Protein 7Y95 (pdb70)

B-factor: mean 28.44, std 10.72, range [13.1, 80.02]

Sequence (198 aa):
GASGSEIPKIQPFFFPKNLTTGKTVKVICNPSEGSLPFTFEWLKDGTQVVPSAHVAVKTHEDYSLLNIDSVGWEDAGNYSCVLNNSAGSDTHTATLSVFASGSEIPKIQPFFFPKNLTTGKTVKVICNPSEGSLPFTFEWLKDGTQVVPSAHVAVKTHEDYSLLNIDSVGWEDAGNYSCVLNNSAGSDTHTATLSVFA

Nearest PDB structures (foldseek):
  7y95-assembly1_B  TM=9.926E-01  e=1.287E-17  Chelicerata
  7y73-assembly1_A  TM=9.519E-01  e=1.283E-11  Chelicerata
  7y54-assembly1_A  TM=9.681E-01  e=8.212E-11  Chelicerata
  7y9a-assembly1_A-2  TM=9.556E-01  e=4.976E-10  Chelicerata
  6ygn-assembly1_A  TM=8.471E-01  e=1.377E-07  Homo sapiens

Solvent-accessible surface area: 10245 Å² total; per-residue (Å²): 125,118,106,68,88,90,110,4,77,8,16,46,15,130,5,24,135,132,12,48,78,45,63,28,1,7,8,14,0,1,9,7,61,21,25,120,90,25,82,29,70,8,51,43,86,79,89,104,16,116,90,70,105,96,22,48,54,122,67,58,149,50,10,0,10,1,16,0,46,56,1,20,198,120,27,33,16,66,4,17,0,34,0,52,22,103,37,24,72,46,84,34,69,3,78,2,48,25,106,128,168,44,77,87,107,4,83,1,16,64,15,142,14,15,193,50,2,59,98,44,7,29,2,8,9,16,0,1,11,17,58,18,18,99,108,20,88,26,62,5,35,65,91,61,95,106,17,121,83,71,100,102,23,44,50,112,59,54,126,47,10,0,10,2,15,2,51,63,0,15,180,120,23,44,16,68,4,12,0,22,0,50,22,105,38,26,69,29,69,29,66,7,83,1,71,25,133,142

Radius of gyration: 16.94 Å; Cα contacts (8 Å, |Δi|>4): 508; chains: 2; bounding box: 41×31×50 Å

Structure (mmCIF, N/CA/C/O backbone):
data_7Y95
#
_entry.id   7Y95
#
_cell.length_a   45.177
_cell.length_b   39.096
_cell.length_c   60.873
_cell.angle_alpha   90.000
_cell.angle_beta   108.970
_cell.angle_gamma   90.000
#
_symmetry.space_group_name_H-M   'P 1 21 1'
#
loop_
_entity.id
_entity.type
_entity.pdbx_description
1 polymer Dscam
2 non-polymer 'SODIUM ION'
3 non-polymer GLYCEROL
4 water water
#
loop_
_atom_site.group_PDB
_atom_site.id
_atom_site.type_symbol
_atom_site.label_atom_id
_atom_site.label_alt_id
_atom_site.label_comp_id
_atom_site.label_asym_id
_atom_site.label_entity_id
_atom_site.label_seq_id
_atom_site.pdbx_PDB_ins_code
_atom_site.Cartn_x
_atom_site.Cartn_y
_atom_site.Cartn_z
_atom_site.occupancy
_atom_site.B_iso_or_equiv
_atom_site.auth_seq_id
_atom_site.auth_comp_id
_atom_site.auth_asym_id
_atom_site.auth_atom_id
_atom_site.pdbx_PDB_model_num
ATOM 1 N N . GLY A 1 1 ? 36.691 -4.306 34.255 1.00 38.79 -4 GLY A N 1
ATOM 2 C CA . GLY A 1 1 ? 36.888 -3.900 35.673 1.00 37.36 -4 GLY A CA 1
ATOM 3 C C . GLY A 1 1 ? 35.587 -3.491 36.323 1.00 37.05 -4 GLY A C 1
ATOM 4 O O . GLY A 1 1 ? 34.543 -4.089 36.065 1.00 37.49 -4 GLY A O 1
ATOM 10 N N . ALA A 1 2 ? 35.655 -2.469 37.173 1.00 36.75 -3 ALA A N 1
ATOM 11 C CA . ALA A 1 2 ? 34.453 -1.924 37.784 1.00 41.59 -3 ALA A CA 1
ATOM 12 C C . ALA A 1 2 ? 33.551 -1.338 36.706 1.00 48.28 -3 ALA A C 1
ATOM 13 O O . ALA A 1 2 ? 33.984 -0.507 35.902 1.00 49.21 -3 ALA A O 1
ATOM 20 N N . SER A 1 3 ? 32.295 -1.775 36.690 1.00 53.32 -2 SER A N 1
ATOM 21 C CA . SER A 1 3 ? 31.322 -1.372 35.682 1.00 56.89 -2 SER A CA 1
ATOM 22 C C . SER A 1 3 ? 30.327 -0.408 36.313 1.00 58.21 -2 SER A C 1
ATOM 23 O O . SER A 1 3 ? 29.575 -0.788 37.219 1.00 60.45 -2 SER A O 1
ATOM 31 N N . GLY A 1 4 ? 30.326 0.835 35.840 1.00 57.44 -1 GLY A N 1
ATOM 32 C CA . GLY A 1 4 ? 29.361 1.806 36.328 1.00 53.91 -1 GLY A CA 1
ATOM 33 C C . GLY A 1 4 ? 27.975 1.499 35.791 1.00 50.33 -1 GLY A C 1
ATOM 34 O O . GLY A 1 4 ? 27.801 1.230 34.598 1.00 53.46 -1 GLY A O 1
ATOM 38 N N . SER A 1 5 ? 26.981 1.536 36.670 1.00 45.05 0 SER A N 1
ATOM 39 C CA . SER A 1 5 ? 25.591 1.259 36.319 1.00 39.59 0 SER A CA 1
ATOM 40 C C . SER A 1 5 ? 24.821 2.573 36.439 1.00 38.82 0 SER A C 1
ATOM 41 O O . SER A 1 5 ? 24.461 2.999 37.541 1.00 38.83 0 SER A O 1
ATOM 49 N N . GLU A 1 6 ? 24.565 3.204 35.298 1.00 34.00 1 GLU A N 1
ATOM 50 C CA . GLU A 1 6 ? 23.959 4.527 35.220 1.00 32.75 1 GLU A CA 1
ATOM 51 C C . GLU A 1 6 ? 22.578 4.403 34.596 1.00 24.74 1 GLU A C 1
ATOM 52 O O . GLU A 1 6 ? 22.435 3.823 33.516 1.00 21.51 1 GLU A O 1
ATOM 64 N N . ILE A 1 7 ? 21.571 4.938 35.281 1.00 23.62 2 ILE A N 1
ATOM 65 C CA . ILE A 1 7 ? 20.199 4.899 34.765 1.00 23.30 2 ILE A CA 1
ATOM 66 C C . ILE A 1 7 ? 20.140 5.668 33.450 1.00 20.19 2 ILE A C 1
ATOM 67 O O . ILE A 1 7 ? 20.854 6.683 33.291 1.00 21.32 2 ILE A O 1
ATOM 83 N N . PRO A 1 8 ? 19.342 5.247 32.473 1.00 20.44 3 PRO A N 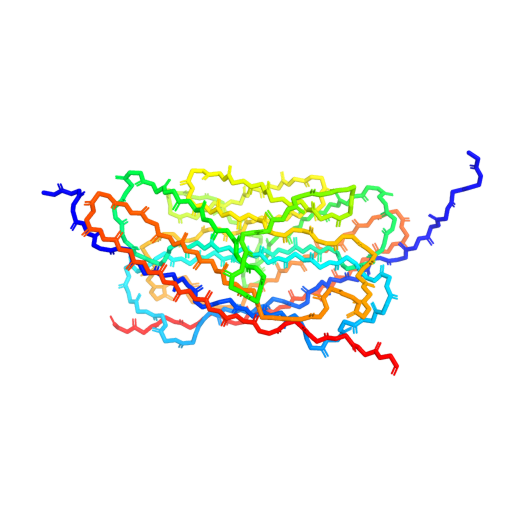1
ATOM 84 C CA . PRO A 1 8 ? 19.331 5.972 31.198 1.00 20.83 3 PRO A CA 1
ATOM 85 C C . PRO A 1 8 ? 18.539 7.264 31.259 1.00 20.61 3 PRO A C 1
ATOM 86 O O . PRO A 1 8 ? 17.617 7.430 32.062 1.00 22.97 3 PRO A O 1
ATOM 97 N N . LYS A 1 9 ? 18.916 8.185 30.377 1.00 19.89 4 LYS A N 1
ATOM 98 C CA . LYS A 1 9 ? 18.222 9.454 30.217 1.00 19.75 4 LYS A CA 1
ATOM 99 C C . LYS A 1 9 ? 18.019 9.674 28.732 1.00 19.93 4 LYS A C 1
ATOM 100 O O . LYS A 1 9 ? 18.996 9.680 27.976 1.00 20.13 4 LYS A O 1
ATOM 119 N N . ILE A 1 10 ? 16.761 9.823 28.312 1.00 20.65 5 ILE A N 1
ATOM 120 C CA . ILE A 1 10 ? 16.454 9.989 26.899 1.00 18.59 5 ILE A CA 1
ATOM 121 C C . ILE A 1 10 ? 16.731 11.425 26.507 1.00 16.64 5 ILE A C 1
ATOM 122 O O . ILE A 1 10 ? 16.401 12.364 27.239 1.00 18.17 5 ILE A O 1
ATOM 138 N N . GLN A 1 11 ? 17.330 11.596 25.346 1.00 16.88 6 GLN A N 1
ATOM 139 C CA . GLN A 1 11 ? 17.427 12.908 24.713 1.00 15.89 6 GLN A CA 1
ATOM 140 C C . GLN A 1 11 ? 16.045 13.304 24.203 1.00 15.48 6 GLN A C 1
ATOM 141 O O . GLN A 1 11 ? 15.433 12.534 23.448 1.00 17.81 6 GLN A O 1
ATOM 155 N N . PRO A 1 12 ? 15.508 14.454 24.590 1.00 16.08 7 PRO A N 1
ATOM 156 C CA . PRO A 1 12 ? 14.158 14.811 24.133 1.00 17.83 7 PRO A CA 1
ATOM 157 C C . PRO A 1 12 ? 14.108 14.939 22.618 1.00 17.83 7 PRO A C 1
ATOM 158 O O . PRO A 1 12 ? 14.974 15.560 22.002 1.00 22.10 7 PRO A O 1
ATOM 169 N N . PHE A 1 13 ? 13.081 14.347 22.021 1.00 17.86 8 PHE A N 1
ATOM 170 C CA . PHE A 1 13 ? 12.822 14.473 20.596 1.00 15.70 8 PHE A CA 1
ATOM 171 C C . PHE A 1 13 ? 11.418 15.032 20.383 1.00 15.13 8 PHE A C 1
ATOM 172 O O . PHE A 1 13 ? 10.513 14.829 21.202 1.00 15.51 8 PHE A O 1
ATOM 189 N N . PHE A 1 14 ? 11.258 15.787 19.299 1.00 16.95 9 PHE A N 1
ATOM 190 C CA . PHE A 1 14 ? 9.984 16.395 18.954 1.00 14.61 9 PHE A CA 1
ATOM 191 C C . PHE A 1 14 ? 9.765 16.310 17.451 1.00 16.31 9 PHE A C 1
ATOM 192 O O . PHE A 1 14 ? 10.718 16.268 16.667 1.00 19.23 9 PHE A O 1
ATOM 209 N N . PHE A 1 15 ? 8.508 16.293 17.062 1.00 14.66 10 PHE A N 1
ATOM 210 C CA . PHE A 1 15 ? 8.137 16.232 15.660 1.00 15.53 10 PHE A CA 1
ATOM 211 C C . PHE A 1 15 ? 8.093 17.627 15.049 1.00 18.45 10 PHE A C 1
ATOM 212 O O . PHE A 1 15 ? 7.857 18.614 15.744 1.00 19.55 10 PHE A O 1
ATOM 229 N N . PRO A 1 16 ? 8.261 17.735 13.743 1.00 19.89 11 PRO A N 1
ATOM 230 C CA . PRO A 1 16 ? 8.125 19.046 13.094 1.00 23.11 11 PRO A CA 1
ATOM 231 C C . PRO A 1 16 ? 6.684 19.535 13.124 1.00 25.06 11 PRO A C 1
ATOM 232 O O . PRO A 1 16 ? 5.741 18.752 13.236 1.00 23.42 11 PRO A O 1
ATOM 243 N N . LYS A 1 17 ? 6.515 20.853 12.993 1.00 28.46 12 LYS A N 1
ATOM 244 C CA . LYS A 1 17 ? 5.251 21.486 13.361 1.00 31.60 12 LYS A CA 1
ATOM 245 C C . LYS A 1 17 ? 4.275 21.721 12.213 1.00 36.48 12 LYS A C 1
ATOM 246 O O . LYS A 1 17 ? 3.065 21.762 12.447 1.00 42.12 12 LYS A O 1
ATOM 265 N N . ASN A 1 18 ?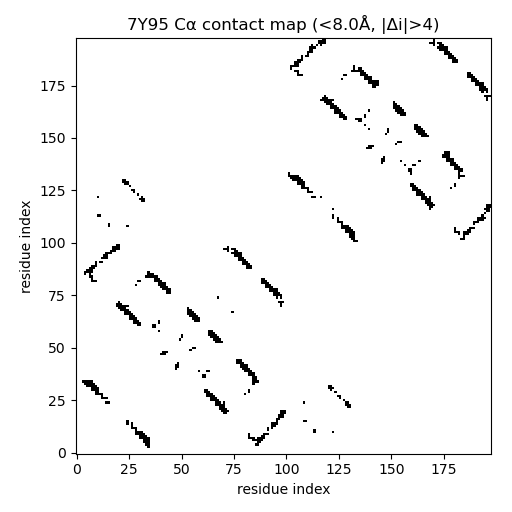 4.734 21.903 10.987 1.00 33.92 13 ASN A N 1
ATOM 266 C CA . ASN A 1 18 ? 3.806 22.179 9.891 1.00 36.99 13 ASN A CA 1
ATOM 267 C C . ASN A 1 18 ? 3.840 21.041 8.881 1.00 32.79 13 ASN A C 1
ATOM 268 O O . ASN A 1 18 ? 3.956 21.267 7.671 1.00 34.82 13 ASN A O 1
ATOM 279 N N . LEU A 1 19 ? 3.763 19.808 9.375 1.00 28.92 14 LEU A N 1
ATOM 280 C CA . LEU A 1 19 ? 3.837 18.637 8.516 1.00 25.51 14 LEU A CA 1
ATOM 281 C C . LEU A 1 19 ? 2.500 18.424 7.824 1.00 23.89 14 LEU A C 1
ATOM 282 O O . LEU A 1 19 ? 1.455 18.353 8.474 1.00 23.85 14 LEU A O 1
ATOM 298 N N . THR A 1 20 ? 2.535 18.318 6.506 1.00 26.93 15 THR A N 1
ATOM 299 C CA . THR A 1 20 ? 1.340 18.174 5.697 1.00 26.71 15 THR A CA 1
ATOM 300 C C . THR A 1 20 ? 1.279 16.778 5.093 1.00 27.27 15 THR A C 1
ATOM 301 O O . THR A 1 20 ? 2.270 16.040 5.054 1.00 26.41 15 THR A O 1
ATOM 312 N N . THR A 1 21 ? 0.090 16.439 4.606 1.00 28.72 16 THR A N 1
ATOM 313 C CA . THR A 1 21 ? -0.165 15.109 4.081 1.00 29.05 16 THR A CA 1
ATOM 314 C C . THR A 1 21 ? 0.856 14.738 3.015 1.00 26.21 16 THR A C 1
ATOM 315 O O . THR A 1 21 ? 1.198 15.543 2.144 1.00 28.77 16 THR A O 1
ATOM 326 N N . GLY A 1 22 ? 1.342 13.504 3.097 1.00 26.38 17 GLY A N 1
ATOM 327 C CA . GLY A 1 22 ? 2.186 12.932 2.074 1.00 26.48 17 GLY A CA 1
ATOM 328 C C . GLY A 1 22 ? 3.672 13.036 2.330 1.00 27.65 17 GLY A C 1
ATOM 329 O O . GLY A 1 22 ? 4.449 12.375 1.626 1.00 28.55 17 GLY A O 1
ATOM 333 N N . LYS A 1 23 ? 4.091 13.833 3.311 1.00 26.86 18 LYS A N 1
ATOM 334 C CA . LYS A 1 23 ? 5.511 14.026 3.563 1.00 25.54 18 LYS A CA 1
ATOM 335 C C . LYS A 1 23 ? 6.081 12.893 4.410 1.00 22.51 18 LYS A C 1
ATOM 336 O O . LYS A 1 23 ? 5.355 12.123 5.045 1.00 22.97 18 LYS A O 1
ATOM 355 N N . THR A 1 24 ? 7.406 12.797 4.408 1.00 19.27 19 THR A N 1
ATOM 356 C CA . THR A 1 24 ? 8.132 11.850 5.242 1.00 17.78 19 THR A CA 1
ATOM 357 C C . THR A 1 24 ? 8.576 12.548 6.514 1.00 17.14 19 THR A C 1
ATOM 358 O O . THR A 1 24 ? 8.919 13.731 6.486 1.00 17.51 19 THR A O 1
ATOM 369 N N . VAL A 1 25 ? 8.580 11.810 7.628 1.00 15.20 20 VAL A N 1
ATOM 370 C CA . VAL A 1 25 ? 9.079 12.332 8.895 1.00 16.45 20 VAL A CA 1
ATOM 371 C C . VAL A 1 25 ? 9.857 11.238 9.612 1.00 15.68 20 VAL A C 1
ATOM 372 O O . VAL A 1 25 ? 9.477 10.063 9.578 1.00 17.04 20 VAL A O 1
ATOM 385 N N . LYS A 1 26 ? 10.960 11.631 10.242 1.00 16.52 21 LYS A N 1
ATOM 386 C CA . LYS A 1 26 ? 11.802 10.745 11.030 1.00 15.65 21 LYS A CA 1
ATOM 387 C C . LYS A 1 26 ? 12.064 11.368 12.388 1.00 15.81 21 LYS A C 1
ATOM 388 O O . LYS A 1 26 ? 12.253 12.582 12.495 1.00 17.80 21 LYS A O 1
ATOM 407 N N . VAL A 1 27 ? 12.106 10.536 13.425 1.00 14.71 22 VAL A N 1
ATOM 408 C CA . VAL A 1 27 ? 12.593 10.973 14.729 1.00 16.69 22 VAL A CA 1
ATOM 409 C C . VAL A 1 27 ? 13.507 9.884 15.269 1.00 15.14 22 VAL A C 1
ATOM 410 O O . VAL A 1 27 ? 13.381 8.709 14.918 1.00 16.01 22 VAL A O 1
ATOM 423 N N . ILE A 1 28 ? 14.438 10.292 16.130 1.00 15.64 23 ILE A N 1
ATOM 424 C CA . ILE A 1 28 ? 15.406 9.403 16.755 1.00 16.43 23 ILE A CA 1
ATOM 425 C C . ILE A 1 28 ? 15.183 9.428 18.260 1.00 15.05 23 ILE A C 1
ATOM 426 O O . ILE A 1 28 ? 14.938 10.489 18.843 1.00 16.38 23 ILE A O 1
ATOM 442 N N . CYS A 1 29 ? 15.260 8.255 18.882 1.00 14.31 24 CYS A N 1
ATOM 443 C CA . CYS A 1 29 ? 15.298 8.112 20.331 1.00 16.95 24 CYS A CA 1
ATOM 444 C C . CYS A 1 29 ? 16.687 7.620 20.707 1.00 14.96 24 CYS A C 1
ATOM 445 O O . CYS A 1 29 ? 17.183 6.645 20.127 1.00 16.49 24 CYS A O 1
ATOM 452 N N . ASN A 1 30 ? 17.341 8.318 21.629 1.00 17.34 25 ASN A N 1
ATOM 453 C CA . ASN A 1 30 ? 18.682 7.907 22.010 1.00 18.20 25 ASN A CA 1
ATOM 454 C C . ASN A 1 30 ? 18.976 8.366 23.425 1.00 16.64 25 ASN A C 1
ATOM 455 O O . ASN A 1 30 ? 18.431 9.382 23.875 1.00 16.09 25 ASN A O 1
ATOM 466 N N . PRO A 1 31 ? 19.810 7.633 24.157 1.00 16.60 26 PRO A N 1
ATOM 467 C CA . PRO A 1 31 ? 20.234 8.114 25.475 1.00 17.40 26 PRO A CA 1
ATOM 468 C C . PRO A 1 31 ? 21.233 9.248 25.339 1.00 15.73 26 PRO A C 1
ATOM 469 O O . PRO A 1 31 ? 22.087 9.245 24.448 1.00 19.17 26 PRO A O 1
ATOM 480 N N . SER A 1 32 ? 21.105 10.231 26.226 1.00 15.42 27 SER A N 1
ATOM 481 C CA . SER A 1 32 ? 22.174 11.186 26.472 1.00 15.04 27 SER A CA 1
ATOM 482 C C . SER A 1 32 ? 23.105 10.699 27.568 1.00 19.68 27 SER A C 1
ATOM 483 O O . SER A 1 32 ? 24.264 11.128 27.620 1.00 19.70 27 SER A O 1
ATOM 491 N N . GLU A 1 33 ? 22.603 9.829 28.445 1.00 19.45 28 GLU A N 1
ATOM 492 C CA . GLU A 1 33 ? 23.373 9.242 29.527 1.00 20.99 28 GLU A CA 1
ATOM 493 C C . GLU A 1 33 ? 22.853 7.835 29.760 1.00 20.39 28 GLU A C 1
ATOM 494 O O . GLU A 1 33 ? 21.720 7.503 29.401 1.00 20.42 28 GLU A O 1
ATOM 506 N N . GLY A 1 34 ? 23.688 7.014 30.383 1.00 19.16 29 GLY A N 1
ATOM 507 C CA . GLY A 1 34 ? 23.293 5.669 30.767 1.00 22.74 29 GLY A CA 1
ATOM 508 C C . GLY A 1 34 ? 24.316 4.637 30.339 1.00 22.56 29 GLY A C 1
ATOM 509 O O . GLY A 1 34 ? 25.042 4.814 29.359 1.00 25.87 29 GLY A O 1
ATOM 513 N N . SER A 1 35 ? 24.363 3.532 31.077 1.00 23.25 30 SER A N 1
ATOM 514 C CA . SER A 1 35 ? 25.256 2.437 30.734 1.00 24.54 30 SER A CA 1
ATOM 515 C C . SER A 1 35 ? 24.617 1.539 29.679 1.00 23.43 30 SER A C 1
ATOM 516 O O . SER A 1 35 ? 23.394 1.404 29.599 1.00 22.21 30 SER A O 1
ATOM 524 N N . LEU A 1 36 ? 25.462 0.942 28.848 1.00 25.74 31 LEU A N 1
ATOM 525 C CA . LEU A 1 36 ? 25.015 -0.086 27.930 1.00 26.38 31 LEU A CA 1
ATOM 526 C C . LEU A 1 36 ? 24.594 -1.322 28.717 1.00 27.02 31 LEU A C 1
ATOM 527 O O . LEU A 1 36 ? 24.933 -1.465 29.895 1.00 28.95 31 LEU A O 1
ATOM 543 N N . PRO A 1 37 ? 23.821 -2.223 28.097 1.00 26.02 32 PRO A N 1
ATOM 544 C CA . PRO A 1 37 ? 23.204 -2.104 26.770 1.00 25.85 32 PRO A CA 1
ATOM 545 C C . PRO A 1 37 ? 21.817 -1.491 26.864 1.00 22.96 32 PRO A C 1
ATOM 546 O O . PRO A 1 37 ? 21.231 -1.448 27.950 1.00 23.01 32 PRO A O 1
ATOM 557 N N . PHE A 1 38 ? 21.291 -1.040 25.736 1.00 19.40 33 PHE A N 1
ATOM 558 C CA . PHE A 1 38 ? 20.005 -0.365 25.692 1.00 18.28 33 PHE A CA 1
ATOM 559 C C . PHE A 1 38 ? 18.993 -1.177 24.899 1.00 20.31 33 PHE A C 1
ATOM 560 O O . PHE A 1 38 ? 19.338 -1.815 23.898 1.00 21.25 33 PHE A O 1
ATOM 577 N N . THR A 1 39 ? 17.740 -1.129 25.349 1.00 19.94 34 THR A N 1
ATOM 578 C CA . THR A 1 39 ? 16.601 -1.617 24.590 1.00 19.72 34 THR A CA 1
ATOM 579 C C . THR A 1 39 ? 15.630 -0.466 24.386 1.00 18.29 34 THR A C 1
ATOM 580 O O . THR A 1 39 ? 15.480 0.404 25.251 1.00 17.97 34 THR A O 1
ATOM 591 N N . PHE A 1 40 ? 14.982 -0.471 23.226 1.00 17.60 35 PHE A N 1
ATOM 592 C CA . PHE A 1 40 ? 14.078 0.584 22.804 1.00 15.90 35 PHE A CA 1
ATOM 593 C C . PHE A 1 40 ? 12.717 -0.007 22.467 1.00 15.59 35 PHE A C 1
ATOM 594 O O . PHE A 1 40 ? 12.627 -1.066 21.839 1.00 19.65 35 PHE A O 1
ATOM 611 N N . GLU A 1 41 ? 11.664 0.721 22.821 1.00 17.45 36 GLU A N 1
ATOM 612 C CA . GLU A 1 41 ? 10.294 0.353 22.503 1.00 19.75 36 GLU A CA 1
ATOM 613 C C . GLU A 1 41 ? 9.556 1.612 22.088 1.00 18.69 36 GLU A C 1
ATOM 614 O O . GLU A 1 41 ? 9.676 2.649 22.749 1.00 19.15 36 GLU A O 1
ATOM 626 N N . TRP A 1 42 ? 8.795 1.521 21.005 1.00 18.91 37 TRP A N 1
ATOM 627 C CA . TRP A 1 42 ? 8.008 2.638 20.508 1.00 16.34 37 TRP A CA 1
ATOM 628 C C . TRP A 1 42 ? 6.527 2.360 20.703 1.00 18.16 37 TRP A C 1
ATOM 629 O O . TRP A 1 42 ? 6.041 1.281 20.354 1.00 19.46 37 TRP A O 1
ATOM 650 N N . LEU A 1 43 ? 5.812 3.354 21.213 1.00 18.85 38 LEU A N 1
ATOM 651 C CA . LEU A 1 43 ? 4.376 3.281 21.412 1.00 20.81 38 LEU A CA 1
ATOM 652 C C . LEU A 1 43 ? 3.714 4.437 20.682 1.00 21.84 38 LEU A C 1
ATOM 653 O O . LEU A 1 43 ? 4.288 5.523 20.560 1.00 22.30 38 LEU A O 1
ATOM 669 N N . LYS A 1 44 ? 2.513 4.187 20.172 1.00 23.99 39 LYS A N 1
ATOM 670 C CA . LYS A 1 44 ? 1.686 5.224 19.569 1.00 21.57 39 LYS A CA 1
ATOM 671 C C . LYS A 1 44 ? 0.295 5.127 20.173 1.00 23.74 39 LYS A C 1
ATOM 672 O O . LYS A 1 44 ? -0.388 4.109 20.005 1.00 24.36 39 LYS A O 1
ATOM 691 N N . ASP A 1 45 ? -0.114 6.173 20.889 1.00 25.85 40 ASP A N 1
ATOM 692 C CA . ASP A 1 45 ? -1.469 6.273 21.428 1.00 29.84 40 ASP A CA 1
ATOM 693 C C . ASP A 1 45 ? -1.881 4.993 22.156 1.00 34.78 40 ASP A C 1
ATOM 694 O O . ASP A 1 45 ? -2.960 4.438 21.936 1.00 37.52 40 ASP A O 1
ATOM 703 N N . GLY A 1 46 ? -1.000 4.519 23.027 1.00 34.32 41 GLY A N 1
ATOM 704 C CA . GLY A 1 46 ? -1.339 3.434 23.924 1.00 35.14 41 GLY A CA 1
ATOM 705 C C . GLY A 1 46 ? -1.138 2.030 23.399 1.00 32.92 41 GLY A C 1
ATOM 706 O O . GLY A 1 46 ? -1.649 1.081 24.010 1.00 34.85 41 GLY A O 1
ATOM 710 N N . THR A 1 47 ? -0.412 1.856 22.297 1.00 27.25 42 THR A N 1
ATOM 711 C CA . THR A 1 47 ? -0.112 0.524 21.801 1.00 27.52 42 THR A CA 1
ATOM 712 C C . THR A 1 47 ? 1.224 0.562 21.073 1.00 27.00 42 THR A C 1
ATOM 713 O O . THR A 1 47 ? 1.610 1.588 20.506 1.00 28.24 42 THR A O 1
ATOM 724 N N . GLN A 1 48 ? 1.923 -0.570 21.089 1.00 27.96 43 GLN A N 1
ATOM 725 C CA . GLN A 1 48 ? 3.226 -0.639 20.445 1.00 29.13 43 GLN A CA 1
ATOM 726 C C . GLN A 1 48 ? 3.099 -0.356 18.954 1.00 26.90 43 GLN A C 1
ATOM 727 O O . GLN A 1 48 ? 2.154 -0.804 18.296 1.00 29.59 43 GLN A O 1
ATOM 741 N N . VAL A 1 49 ? 4.050 0.417 18.423 1.00 24.39 44 VAL A N 1
ATOM 742 C CA . VAL A 1 49 ? 4.040 0.709 16.999 1.00 24.66 44 VAL A CA 1
ATOM 743 C C . VAL A 1 49 ? 4.192 -0.592 16.230 1.00 26.82 44 VAL A C 1
ATOM 744 O O . VAL A 1 49 ? 5.024 -1.444 16.568 1.00 29.32 44 VAL A O 1
ATOM 757 N N . VAL A 1 50 ? 3.383 -0.754 15.189 1.00 30.03 45 VAL A N 1
ATOM 758 C CA . VAL A 1 50 ? 3.428 -1.922 14.320 1.00 32.51 45 VAL A CA 1
ATOM 759 C C . VAL A 1 50 ? 4.053 -1.488 12.996 1.00 34.68 45 VAL A C 1
ATOM 760 O O . VAL A 1 50 ? 3.465 -0.665 12.274 1.00 38.05 45 VAL A O 1
ATOM 773 N N . PRO A 1 51 ? 5.239 -1.978 12.647 1.00 32.52 46 PRO A N 1
ATOM 774 C CA . PRO A 1 51 ? 5.810 -1.631 11.341 1.00 33.18 46 PRO A CA 1
ATOM 775 C C . PRO A 1 51 ? 4.880 -2.035 10.207 1.00 33.59 46 PRO A C 1
ATOM 776 O O . PRO A 1 51 ? 4.144 -3.021 10.294 1.00 34.91 46 PRO A O 1
ATOM 787 N N . SER A 1 52 ? 4.918 -1.249 9.136 1.00 35.55 47 SER A N 1
ATOM 788 C CA . SER A 1 52 ? 4.042 -1.453 7.992 1.00 34.25 47 SER A CA 1
ATOM 789 C C . SER A 1 52 ? 4.780 -1.008 6.733 1.00 32.33 47 SER A C 1
ATOM 790 O O . SER A 1 52 ? 5.985 -0.739 6.757 1.00 32.70 47 SER A O 1
ATOM 798 N N . ALA A 1 53 ? 4.044 -0.904 5.625 1.00 32.22 48 ALA A N 1
ATOM 799 C CA . ALA A 1 53 ? 4.664 -0.457 4.385 1.00 32.30 48 ALA A CA 1
ATOM 800 C C . ALA A 1 53 ? 5.164 0.977 4.488 1.00 31.18 48 ALA A C 1
ATOM 801 O O . ALA A 1 53 ? 6.145 1.338 3.827 1.00 34.74 48 ALA A O 1
ATOM 808 N N . HIS A 1 54 ? 4.512 1.806 5.303 1.00 29.72 49 HIS A N 1
ATOM 809 C CA . HIS A 1 54 ? 4.886 3.205 5.437 1.00 28.35 49 HIS A CA 1
ATOM 810 C C . HIS A 1 54 ? 5.456 3.553 6.805 1.00 25.75 49 HIS A C 1
ATOM 811 O O . HIS A 1 54 ? 5.932 4.678 6.985 1.00 26.29 49 HIS A O 1
ATOM 824 N N . VAL A 1 55 ? 5.457 2.624 7.757 1.00 24.88 50 VAL A N 1
ATOM 825 C CA . VAL A 1 55 ? 5.988 2.867 9.095 1.00 22.32 50 VAL A CA 1
ATOM 826 C C . VAL A 1 55 ? 7.097 1.861 9.362 1.00 22.22 50 VAL A C 1
ATOM 827 O O . VAL A 1 55 ? 6.893 0.652 9.219 1.00 26.19 50 VAL A O 1
ATOM 840 N N . ALA A 1 56 ? 8.261 2.357 9.763 1.00 20.69 51 ALA A N 1
ATOM 841 C CA . ALA A 1 56 ? 9.405 1.499 10.017 1.00 22.16 51 ALA A CA 1
ATOM 842 C C . ALA A 1 56 ? 10.093 1.9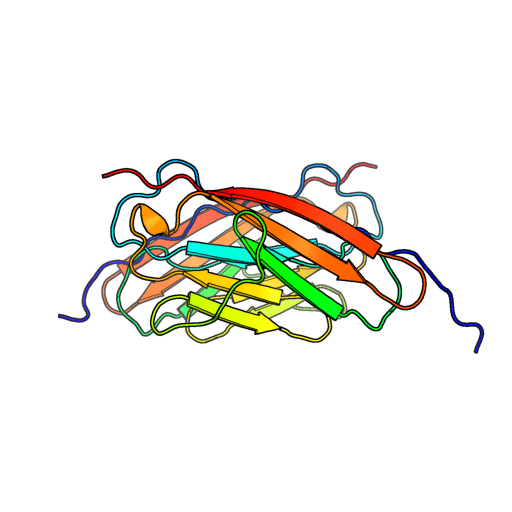05 11.310 1.00 18.37 51 ALA A C 1
ATOM 843 O O . ALA A 1 56 ? 10.176 3.090 11.637 1.00 19.39 51 ALA A O 1
ATOM 850 N N . VAL A 1 57 ? 10.586 0.908 12.036 1.00 20.04 52 VAL A N 1
ATOM 851 C CA . VAL A 1 57 ? 11.409 1.111 13.220 1.00 18.49 52 VAL A CA 1
ATOM 852 C C . VAL A 1 57 ? 12.729 0.393 12.974 1.00 19.33 52 VAL A C 1
ATOM 853 O O . VAL A 1 57 ? 12.744 -0.810 12.687 1.00 22.94 52 VAL A O 1
ATOM 866 N N . LYS A 1 58 ? 13.831 1.120 13.090 1.00 19.05 53 LYS A N 1
ATOM 867 C CA . LYS A 1 58 ? 15.166 0.557 12.913 1.00 20.02 53 LYS A CA 1
ATOM 868 C C . LYS A 1 58 ? 15.976 0.869 14.161 1.00 17.91 53 LYS A C 1
ATOM 869 O O . LYS A 1 58 ? 16.278 2.035 14.439 1.00 16.96 53 LYS A O 1
ATOM 888 N N . THR A 1 59 ? 16.320 -0.168 14.917 1.00 20.84 54 THR A N 1
ATOM 889 C CA . THR A 1 59 ? 16.983 -0.007 16.198 1.00 19.95 54 THR A CA 1
ATOM 890 C C . THR A 1 59 ? 18.436 -0.441 16.096 1.00 18.32 54 THR A C 1
ATOM 891 O O . THR A 1 59 ? 18.750 -1.471 15.488 1.00 20.89 54 THR A O 1
ATOM 902 N N . HIS A 1 60 ? 19.306 0.370 16.675 1.00 18.42 55 HIS A N 1
ATOM 903 C CA . HIS A 1 60 ? 20.744 0.168 16.727 1.00 18.55 55 HIS A CA 1
ATOM 904 C C . HIS A 1 60 ? 21.160 0.012 18.190 1.00 19.10 55 HIS A C 1
ATOM 905 O O . HIS 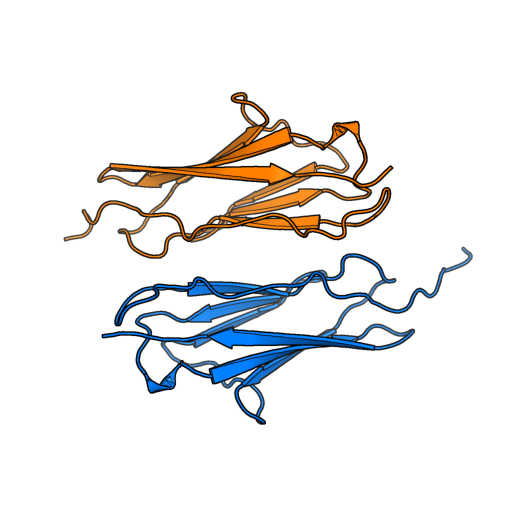A 1 60 ? 20.313 -0.016 19.095 1.00 21.94 55 HIS A O 1
ATOM 918 N N . GLU A 1 61 ? 22.469 -0.098 18.433 1.00 20.91 56 GLU A N 1
ATOM 919 C CA . GLU A 1 61 ? 22.933 -0.341 19.790 1.00 19.67 56 GLU A CA 1
ATOM 920 C C . GLU A 1 61 ? 22.596 0.832 20.708 1.00 16.40 56 GLU A C 1
ATOM 921 O O . GLU A 1 61 ? 22.304 0.636 21.899 1.00 20.66 56 GLU A O 1
ATOM 933 N N . ASP A 1 62 ? 22.640 2.069 20.174 1.00 18.14 57 ASP A N 1
ATOM 934 C CA . ASP A 1 62 ? 22.517 3.255 21.021 1.00 20.83 57 ASP A CA 1
ATOM 935 C C . ASP A 1 62 ? 21.534 4.290 20.474 1.00 18.59 57 ASP A C 1
ATOM 936 O O . ASP A 1 62 ? 21.518 5.437 20.947 1.00 17.18 57 ASP A O 1
ATOM 945 N N . TYR A 1 63 ? 20.681 3.904 19.530 1.00 17.66 58 TYR A N 1
ATOM 946 C CA . TYR A 1 63 ? 19.574 4.756 19.122 1.00 16.31 58 TYR A CA 1
ATOM 947 C C . TYR A 1 63 ? 18.557 3.930 18.360 1.00 14.24 58 TYR A C 1
ATOM 948 O O . TYR A 1 63 ? 18.843 2.813 17.930 1.00 15.70 58 TYR A O 1
ATOM 966 N N . SER A 1 64 ? 17.348 4.480 18.238 1.00 16.38 59 SER A N 1
ATOM 967 C CA . SER A 1 64 ? 16.275 3.853 17.480 1.00 14.71 59 SER A CA 1
ATOM 968 C C . SER A 1 64 ? 15.602 4.908 16.618 1.00 16.05 59 SER A C 1
ATOM 969 O O . SER A 1 64 ? 15.367 6.033 17.065 1.00 16.13 59 SER A O 1
ATOM 977 N N . LEU A 1 65 ? 15.312 4.540 15.380 1.00 16.19 60 LEU A N 1
ATOM 978 C CA . LEU A 1 65 ? 14.781 5.450 14.381 1.00 14.96 60 LEU A CA 1
ATOM 979 C C . LEU A 1 65 ? 13.358 5.044 14.030 1.00 16.96 60 LEU A C 1
ATOM 980 O O . LEU A 1 65 ? 13.106 3.895 13.655 1.00 18.52 60 LEU A O 1
ATOM 996 N N . LEU A 1 66 ? 12.442 5.995 14.144 1.00 16.03 61 LEU A N 1
ATOM 997 C CA . LEU A 1 66 ? 11.062 5.850 13.704 1.00 14.31 61 LEU A CA 1
ATOM 998 C C . LEU A 1 66 ? 10.893 6.621 12.401 1.00 15.02 61 LEU A C 1
ATOM 999 O O . LEU A 1 66 ? 11.178 7.823 12.342 1.00 16.62 61 LEU A O 1
ATOM 1015 N N . ASN A 1 67 ? 10.434 5.932 11.362 1.00 15.69 62 ASN A N 1
ATOM 1016 C CA . ASN A 1 67 ? 10.220 6.539 10.055 1.00 15.88 62 ASN A CA 1
ATOM 1017 C C . ASN A 1 67 ? 8.770 6.370 9.633 1.00 18.21 62 ASN A C 1
ATOM 1018 O O . ASN A 1 67 ? 8.227 5.262 9.691 1.00 19.30 62 ASN A O 1
ATOM 1029 N N . ILE A 1 68 ? 8.153 7.462 9.189 1.00 16.15 63 ILE A N 1
ATOM 1030 C CA . ILE A 1 68 ? 6.803 7.431 8.640 1.00 19.17 63 ILE A CA 1
ATOM 1031 C C . ILE A 1 68 ? 6.845 8.083 7.266 1.00 19.46 63 ILE A C 1
ATOM 1032 O O . ILE A 1 68 ? 7.188 9.266 7.152 1.00 21.01 63 ILE A O 1
ATOM 1048 N N . ASP A 1 69 ? 6.510 7.320 6.229 1.00 19.51 64 ASP A N 1
ATOM 1049 C CA . ASP A 1 69 ? 6.356 7.870 4.892 1.00 23.29 64 ASP A CA 1
ATOM 1050 C C . ASP A 1 69 ? 4.892 8.191 4.610 1.00 25.06 64 ASP A C 1
ATOM 1051 O O . ASP A 1 69 ? 3.975 7.638 5.227 1.00 25.14 64 ASP A O 1
ATOM 1060 N N . SER A 1 70 ? 4.686 9.101 3.661 1.00 27.07 65 SER A N 1
ATOM 1061 C CA . SER A 1 70 ? 3.354 9.454 3.171 1.00 32.09 65 SER A CA 1
ATOM 1062 C C . SER A 1 70 ? 2.379 9.646 4.329 1.00 28.72 65 SER A C 1
ATOM 1063 O O . SER A 1 70 ? 1.342 8.988 4.422 1.00 31.44 65 SER A O 1
ATOM 1071 N N . VAL A 1 71 ? 2.728 10.580 5.217 1.00 23.24 66 VAL A N 1
ATOM 1072 C CA . VAL A 1 71 ? 1.937 10.761 6.426 1.00 22.79 66 VAL A CA 1
ATOM 1073 C C . VAL A 1 71 ? 0.496 11.098 6.065 1.00 23.79 66 VAL A C 1
ATOM 1074 O O . VAL A 1 71 ? 0.221 11.826 5.102 1.00 25.12 66 VAL A O 1
ATOM 1087 N N . GLY A 1 72 ? -0.434 10.560 6.854 1.00 25.60 67 GLY A N 1
ATOM 1088 C CA . GLY A 1 72 ? -1.825 10.955 6.797 1.00 25.26 67 GLY A CA 1
ATOM 1089 C C . GLY A 1 72 ? -2.339 11.206 8.202 1.00 24.31 67 GLY A C 1
ATOM 1090 O O . GLY A 1 72 ? -1.600 11.090 9.180 1.00 23.81 67 GLY A O 1
ATOM 1094 N N . TRP A 1 73 ? -3.624 11.559 8.281 1.00 25.03 68 TRP A N 1
ATOM 1095 C CA . TRP A 1 73 ? -4.192 11.914 9.577 1.00 24.19 68 TRP A CA 1
ATOM 1096 C C . TRP A 1 73 ? -4.077 10.766 10.573 1.00 20.17 68 TRP A C 1
ATOM 1097 O O . TRP A 1 73 ? -3.938 11.001 11.780 1.00 22.55 68 TRP A O 1
ATOM 1118 N N . GLU A 1 74 ? -4.120 9.523 10.094 1.00 21.68 69 GLU A N 1
ATOM 1119 C CA . GLU A 1 74 ? -4.042 8.386 11.002 1.00 23.51 69 GLU A CA 1
ATOM 1120 C C . GLU A 1 74 ? -2.687 8.289 11.691 1.00 21.88 69 GLU A C 1
ATOM 1121 O O . GLU A 1 74 ? -2.592 7.669 12.755 1.00 23.35 69 GLU A O 1
ATOM 1133 N N . ASP A 1 75 ? -1.641 8.883 11.116 1.00 20.04 70 ASP A N 1
ATOM 1134 C CA . ASP A 1 75 ? -0.320 8.848 11.730 1.00 19.76 70 ASP A CA 1
ATOM 1135 C C . ASP A 1 75 ? -0.170 9.882 12.838 1.00 19.79 70 ASP A C 1
ATOM 1136 O O . ASP A 1 75 ? 0.782 9.802 13.623 1.00 20.61 70 ASP A O 1
ATOM 1145 N N . ALA A 1 76 ? -1.073 10.854 12.910 1.00 19.94 71 ALA A N 1
ATOM 1146 C CA . ALA A 1 76 ? -1.022 11.836 13.980 1.00 21.25 71 ALA A CA 1
ATOM 1147 C C . ALA A 1 76 ? -1.290 11.156 15.315 1.00 19.14 71 ALA A C 1
ATOM 1148 O O . ALA A 1 76 ? -2.055 10.189 15.406 1.00 22.83 71 ALA A O 1
ATOM 1155 N N . GLY A 1 77 ? -0.650 11.661 16.352 1.00 19.06 72 GLY A N 1
ATOM 1156 C CA . GLY A 1 77 ? -0.852 11.139 17.685 1.00 18.15 72 GLY A CA 1
ATOM 1157 C C . GLY A 1 77 ? 0.392 11.310 18.533 1.00 16.85 72 GLY A C 1
ATOM 1158 O O . GLY A 1 77 ? 1.334 12.009 18.165 1.00 17.56 72 GLY A O 1
ATOM 1162 N N . ASN A 1 78 ? 0.367 10.668 19.696 1.00 17.37 73 ASN A N 1
ATOM 1163 C CA . ASN A 1 78 ? 1.466 10.753 20.647 1.00 18.43 73 ASN A CA 1
ATOM 1164 C C . ASN A 1 78 ? 2.338 9.508 20.527 1.00 18.90 73 ASN A C 1
ATOM 1165 O O . ASN A 1 78 ? 1.866 8.385 20.755 1.00 21.62 73 ASN A O 1
ATOM 1176 N N . TYR A 1 79 ? 3.608 9.715 20.189 1.00 16.84 74 TYR A N 1
ATOM 1177 C CA . TYR A 1 79 ? 4.573 8.633 20.073 1.00 16.02 74 TYR A CA 1
ATOM 1178 C C . TYR A 1 79 ? 5.509 8.660 21.271 1.00 18.47 74 TYR A C 1
ATOM 1179 O O . TYR A 1 79 ? 6.075 9.707 21.602 1.00 18.41 74 TYR A O 1
ATOM 1197 N N . SER A 1 80 ? 5.691 7.510 21.901 1.00 17.88 75 SER A N 1
ATOM 1198 C CA . SER A 1 80 ? 6.545 7.397 23.069 1.00 15.44 75 SER A CA 1
ATOM 1199 C C . SER A 1 80 ? 7.677 6.431 22.774 1.00 16.67 75 SER A C 1
ATOM 1200 O O . SER A 1 80 ? 7.469 5.392 22.145 1.00 17.11 75 SER A O 1
ATOM 1208 N N . CYS A 1 81 ? 8.875 6.789 23.209 1.00 17.46 76 CYS A N 1
ATOM 1209 C CA . CYS A 1 81 ? 10.001 5.873 23.240 1.00 15.70 76 CYS A CA 1
ATOM 1210 C C . CYS A 1 81 ? 10.262 5.492 24.691 1.00 16.47 76 CYS A C 1
ATOM 1211 O O . CYS A 1 81 ? 10.382 6.365 25.556 1.00 18.05 76 CYS A O 1
ATOM 1218 N N . VAL A 1 82 ? 10.331 4.196 24.960 1.00 17.21 77 VAL A N 1
ATOM 1219 C CA . VAL A 1 82 ? 10.721 3.686 26.266 1.00 18.05 77 VAL A CA 1
ATOM 1220 C C . VAL A 1 82 ? 12.120 3.109 26.119 1.00 15.10 77 VAL A C 1
ATOM 1221 O O . VAL A 1 82 ? 12.356 2.247 25.265 1.00 17.37 77 VAL A O 1
ATOM 1234 N N . LEU A 1 83 ? 13.044 3.610 26.928 1.00 16.63 78 LEU A N 1
ATOM 1235 C CA . LEU A 1 83 ? 14.451 3.246 26.892 1.00 17.12 78 LEU A CA 1
ATOM 1236 C C . LEU A 1 83 ? 14.838 2.628 28.222 1.00 17.49 78 LEU A C 1
ATOM 1237 O O . LEU A 1 83 ? 14.606 3.226 29.274 1.00 19.26 78 LEU A O 1
ATOM 1253 N N . ASN A 1 84 ? 15.441 1.440 28.162 1.00 18.57 79 ASN A N 1
ATOM 1254 C CA . ASN A 1 84 ? 15.872 0.712 29.343 1.00 18.67 79 ASN A CA 1
ATOM 1255 C C . ASN A 1 84 ? 17.316 0.254 29.183 1.00 15.35 79 ASN A C 1
ATOM 1256 O O . ASN A 1 84 ? 17.823 0.105 28.068 1.00 13.10 79 ASN A O 1
ATOM 1267 N N . ASN A 1 85 ? 17.977 0.024 30.319 1.00 17.36 80 ASN A N 1
ATOM 1268 C CA . ASN A 1 85 ? 19.254 -0.682 30.354 1.00 17.64 80 ASN A CA 1
ATOM 1269 C C . ASN A 1 85 ? 19.128 -1.583 31.577 1.00 17.51 80 ASN A C 1
ATOM 1270 O O . ASN A 1 85 ? 18.010 -1.924 31.979 1.00 18.39 80 ASN A O 1
ATOM 1281 N N . SER A 1 86 ? 20.234 -1.972 32.190 1.00 17.06 81 SER A N 1
ATOM 1282 C CA . SER A 1 86 ? 20.170 -2.840 33.362 1.00 15.08 81 SER A CA 1
ATOM 1283 C C . SER A 1 86 ? 20.017 -2.067 34.664 1.00 15.66 81 SER A C 1
ATOM 1284 O O . SER A 1 86 ? 19.851 -2.686 35.722 1.00 15.52 81 SER A O 1
ATOM 1292 N N . ALA A 1 87 ? 20.057 -0.737 34.609 1.00 16.05 82 ALA A N 1
ATOM 1293 C CA . ALA A 1 87 ? 19.929 0.101 35.793 1.00 16.73 82 ALA A CA 1
ATOM 1294 C C . ALA A 1 87 ? 18.544 0.706 35.946 1.00 17.37 82 ALA A C 1
ATOM 1295 O O . ALA A 1 87 ? 18.080 0.878 37.075 1.00 17.67 82 ALA A O 1
ATOM 1302 N N . GLY A 1 88 ? 17.890 1.061 34.846 1.00 17.44 83 GLY A N 1
ATOM 1303 C CA . GLY A 1 88 ? 16.589 1.694 34.943 1.00 16.03 83 GLY A CA 1
ATOM 1304 C C . GLY A 1 88 ? 15.986 1.946 33.581 1.00 15.37 83 GLY A C 1
ATOM 1305 O O . GLY A 1 88 ? 16.438 1.406 32.570 1.00 15.67 83 GLY A O 1
ATOM 1309 N N . SER A 1 89 ? 14.930 2.756 33.582 1.00 18.59 84 SER A N 1
ATOM 1310 C CA . SER A 1 89 ? 14.188 3.071 32.374 1.00 18.25 84 SER A CA 1
ATOM 1311 C C . SER A 1 89 ? 13.837 4.554 32.357 1.00 14.74 84 SER A C 1
ATOM 1312 O O . SER A 1 89 ? 13.777 5.219 33.392 1.00 16.80 84 SER A O 1
ATOM 1320 N N . ASP A 1 90 ? 13.613 5.063 31.150 1.00 16.91 85 ASP A N 1
ATOM 1321 C CA . ASP A 1 90 ? 13.185 6.434 30.928 1.00 17.26 85 ASP A CA 1
ATOM 1322 C C . ASP A 1 90 ? 12.219 6.421 29.754 1.00 18.51 85 ASP A C 1
ATOM 1323 O O . ASP A 1 90 ? 12.208 5.490 28.946 1.00 17.87 85 ASP A O 1
ATOM 1332 N N . THR A 1 91 ? 11.416 7.476 29.654 1.00 17.48 86 THR A N 1
ATOM 1333 C CA . THR A 1 91 ? 10.434 7.591 28.588 1.00 17.84 86 THR A CA 1
ATOM 1334 C C . THR A 1 91 ? 10.333 9.042 28.145 1.00 16.97 86 THR A C 1
ATOM 1335 O O . THR A 1 91 ? 10.537 9.968 28.935 1.00 19.41 86 THR A O 1
ATOM 1346 N N . HIS A 1 92 ? 10.027 9.225 26.864 1.00 16.06 87 HIS A N 1
ATOM 1347 C CA . HIS A 1 92 ? 9.745 10.535 26.312 1.00 16.63 87 HIS A CA 1
ATOM 1348 C C . HIS A 1 92 ? 8.600 10.378 25.326 1.00 15.87 87 HIS A C 1
ATOM 1349 O O . HIS A 1 92 ? 8.570 9.410 24.559 1.00 14.44 87 HIS A O 1
ATOM 1362 N N . THR A 1 93 ? 7.666 11.327 25.346 1.00 16.15 88 THR A N 1
ATOM 1363 C CA . THR A 1 93 ? 6.509 11.318 24.461 1.00 15.50 88 THR A CA 1
ATOM 1364 C C . THR A 1 93 ? 6.528 12.595 23.645 1.00 13.93 88 THR A C 1
ATOM 1365 O O . THR A 1 93 ? 6.753 13.676 24.193 1.00 16.35 88 THR A O 1
ATOM 1376 N N . ALA A 1 94 ? 6.292 12.466 22.344 1.00 15.67 89 ALA A N 1
ATOM 1377 C CA . ALA A 1 94 ? 6.231 13.588 21.422 1.00 16.70 89 ALA A CA 1
ATOM 1378 C C . ALA A 1 94 ? 4.950 13.501 20.600 1.00 16.85 89 ALA A C 1
ATOM 1379 O O . ALA A 1 94 ? 4.575 12.424 20.118 1.00 14.43 89 ALA A O 1
ATOM 1386 N N . THR A 1 95 ? 4.303 14.647 20.418 1.00 15.99 90 THR A N 1
ATOM 1387 C CA . THR A 1 95 ? 3.064 14.729 19.662 1.00 15.58 90 THR A CA 1
ATOM 1388 C C . THR A 1 95 ? 3.356 15.041 18.204 1.00 14.68 90 THR A C 1
ATOM 1389 O O . THR A 1 95 ? 4.057 16.013 17.902 1.00 15.18 90 THR A O 1
ATOM 1400 N N . LEU A 1 96 ? 2.802 14.230 17.307 1.00 16.53 91 LEU A N 1
ATOM 1401 C CA . LEU A 1 96 ? 2.841 14.495 15.875 1.00 16.40 91 LEU A CA 1
ATOM 1402 C C . LEU A 1 96 ? 1.483 15.006 15.416 1.00 19.49 91 LEU A C 1
ATOM 1403 O O . LEU A 1 96 ? 0.461 14.356 15.649 1.00 19.05 91 LEU A O 1
ATOM 1419 N N . SER A 1 97 ? 1.473 16.159 14.759 1.00 21.18 92 SER A N 1
ATOM 1420 C CA . SER A 1 97 ? 0.280 16.679 14.111 1.00 23.78 92 SER A CA 1
ATOM 1421 C C . SER A 1 97 ? 0.471 16.631 12.603 1.00 24.16 92 SER A C 1
ATOM 1422 O O . SER A 1 97 ? 1.579 16.864 12.103 1.00 23.32 92 SER A O 1
ATOM 1430 N N . VAL A 1 98 ? -0.603 16.293 11.888 1.00 21.95 93 VAL A N 1
ATOM 1431 C CA . VAL A 1 98 ? -0.588 16.188 10.432 1.00 23.08 93 VAL A CA 1
ATOM 1432 C C . VAL A 1 98 ? -1.693 17.076 9.883 1.00 25.05 93 VAL A C 1
ATOM 1433 O O . VAL A 1 98 ? -2.866 16.901 10.234 1.00 30.21 93 VAL A O 1
ATOM 1446 N N . PHE A 1 99 ? -1.329 18.005 9.009 1.00 22.53 94 PHE A N 1
ATOM 1447 C CA . PHE A 1 99 ? -2.271 18.937 8.409 1.00 26.93 94 PHE A CA 1
ATOM 1448 C C . PHE A 1 99 ? -2.517 18.564 6.955 1.00 29.44 94 PHE A C 1
ATOM 1449 O O . PHE A 1 99 ? -1.772 17.784 6.363 1.00 30.40 94 PHE A O 1
ATOM 1466 N N . ALA A 1 100 ? -3.597 19.103 6.400 1.00 30.22 95 ALA A N 1
ATOM 1467 C CA . ALA A 1 100 ? -3.972 18.829 5.017 1.00 31.66 95 ALA A CA 1
ATOM 1468 C C . ALA A 1 100 ? -2.812 19.174 4.091 1.00 36.84 95 ALA A C 1
ATOM 1469 O O . ALA A 1 100 ? -2.523 18.437 3.142 1.00 39.52 95 ALA A O 1
ATOM 1477 N N . SER B 1 3 ? 10.139 11.985 -13.750 1.00 55.62 -2 SER B N 1
ATOM 1478 C CA . SER B 1 3 ? 10.103 11.580 -12.316 1.00 52.79 -2 SER B CA 1
ATOM 1479 C C . SER B 1 3 ? 11.515 11.379 -11.787 1.00 43.62 -2 SER B C 1
ATOM 1480 O O . SER B 1 3 ? 12.463 11.255 -12.563 1.00 40.52 -2 SER B O 1
ATOM 1488 N N . GLY B 1 4 ? 11.648 11.348 -10.463 1.00 39.50 -1 GLY B N 1
ATOM 1489 C CA . GLY B 1 4 ? 12.958 11.255 -9.859 1.00 37.49 -1 GLY B CA 1
ATOM 1490 C C . GLY B 1 4 ? 13.716 12.560 -9.826 1.00 38.63 -1 GLY B C 1
ATOM 1491 O O . GLY B 1 4 ? 14.931 12.556 -9.593 1.00 39.37 -1 GLY B O 1
ATOM 1495 N N . SER B 1 5 ? 13.036 13.684 -10.048 1.00 35.40 0 SER B N 1
ATOM 1496 C CA . SER B 1 5 ? 13.662 14.998 -10.007 1.00 34.31 0 SER B CA 1
ATOM 1497 C C . SER B 1 5 ? 12.959 15.916 -9.016 1.00 31.40 0 SER B C 1
ATOM 1498 O O . SER B 1 5 ? 12.860 17.121 -9.245 1.00 33.13 0 SER B O 1
ATOM 1506 N N . GLU B 1 6 ? 12.466 15.363 -7.908 1.00 25.92 1 GLU B N 1
ATOM 1507 C CA . GLU B 1 6 ? 11.900 16.184 -6.847 1.00 27.30 1 GLU B CA 1
ATOM 1508 C C . GLU B 1 6 ? 13.035 16.802 -6.036 1.00 26.46 1 GLU B C 1
ATOM 1509 O O . GLU B 1 6 ? 13.941 16.096 -5.585 1.00 25.57 1 GLU B O 1
ATOM 1521 N N . ILE B 1 7 ? 12.982 18.117 -5.855 1.00 24.89 2 ILE B N 1
ATOM 1522 C CA . ILE B 1 7 ? 14.042 18.842 -5.142 1.00 25.59 2 ILE B CA 1
ATOM 1523 C C . ILE B 1 7 ? 14.030 18.431 -3.676 1.00 24.50 2 ILE B C 1
ATOM 1524 O O . ILE B 1 7 ? 12.945 18.176 -3.117 1.00 24.17 2 ILE B O 1
ATOM 1540 N N . PRO B 1 8 ? 15.182 18.343 -3.016 1.00 21.99 3 PRO B N 1
ATOM 1541 C CA . PRO B 1 8 ? 15.186 17.915 -1.615 1.00 20.46 3 PRO B CA 1
ATOM 1542 C C . PRO B 1 8 ? 14.827 19.054 -0.677 1.00 20.25 3 PRO B C 1
ATOM 1543 O O . PRO B 1 8 ? 15.082 20.228 -0.950 1.00 20.99 3 PRO B O 1
ATOM 1554 N N . LYS B 1 9 ? 14.224 18.685 0.452 1.00 21.54 4 LYS B N 1
ATOM 1555 C CA . LYS B 1 9 ? 13.979 19.615 1.543 1.00 22.26 4 LYS B CA 1
ATOM 1556 C C . LYS B 1 9 ? 14.249 18.879 2.847 1.00 18.61 4 LYS B C 1
ATOM 1557 O O . LYS B 1 9 ? 13.780 17.749 3.043 1.00 19.57 4 LYS B O 1
ATOM 1576 N N . ILE B 1 10 ? 15.068 19.489 3.691 1.00 17.88 5 ILE B N 1
ATOM 1577 C CA . ILE B 1 10 ? 15.478 18.879 4.950 1.00 15.67 5 ILE B CA 1
ATOM 1578 C C . ILE B 1 10 ? 14.403 19.110 5.998 1.00 14.96 5 ILE B C 1
ATOM 1579 O O . ILE B 1 10 ? 13.853 20.210 6.118 1.00 19.22 5 ILE B O 1
ATOM 1595 N N . GLN B 1 11 ? 14.116 18.073 6.765 1.00 14.83 6 GLN B N 1
ATOM 1596 C CA . GLN B 1 11 ? 13.287 18.209 7.959 1.00 16.66 6 GLN B CA 1
ATOM 1597 C C . GLN B 1 11 ? 14.043 19.054 8.975 1.00 16.72 6 GLN B C 1
ATOM 1598 O O . GLN B 1 11 ? 15.170 18.696 9.341 1.00 19.14 6 GLN B O 1
ATOM 1612 N N . PRO B 1 12 ? 13.493 20.169 9.442 1.00 18.10 7 PRO B N 1
ATOM 1613 C CA . PRO B 1 12 ? 14.250 21.000 10.387 1.00 17.36 7 PRO B CA 1
ATOM 1614 C C . PRO B 1 12 ? 14.653 20.193 11.610 1.00 19.07 7 PRO B C 1
ATOM 1615 O O . PRO B 1 12 ? 13.830 19.493 12.208 1.00 21.79 7 PRO B O 1
ATOM 1626 N N . PHE B 1 13 ? 15.938 20.271 11.958 1.00 19.06 8 PHE B N 1
ATOM 1627 C CA . PHE B 1 13 ? 16.462 19.623 13.150 1.00 17.78 8 PHE B CA 1
ATOM 1628 C C . PHE B 1 13 ? 17.041 20.665 14.101 1.00 16.25 8 PHE B C 1
ATOM 1629 O O . PHE B 1 13 ? 17.412 21.773 13.700 1.00 16.68 8 PHE B O 1
ATOM 1646 N N . PHE B 1 14 ? 17.070 20.313 15.383 1.00 18.72 9 PHE B N 1
ATOM 1647 C CA . PHE B 1 14 ? 17.562 21.208 16.415 1.00 18.57 9 PHE B CA 1
ATOM 1648 C C . PHE B 1 14 ? 18.266 20.378 17.471 1.00 14.98 9 PHE B C 1
ATOM 1649 O O . PHE B 1 14 ? 18.032 19.173 17.597 1.00 21.24 9 PHE B O 1
ATOM 1666 N N . PHE B 1 15 ? 19.159 21.013 18.179 1.00 17.44 10 PHE B N 1
ATOM 1667 C CA . PHE B 1 15 ? 19.864 20.363 19.277 1.00 17.85 10 PHE B CA 1
ATOM 1668 C C . PHE B 1 15 ? 19.092 20.492 20.579 1.00 15.69 10 PHE B C 1
ATOM 1669 O O . PHE B 1 15 ? 18.294 21.411 20.751 1.00 18.73 10 PHE B O 1
ATOM 1686 N N . PRO B 1 16 ? 19.293 19.560 21.510 1.00 16.49 11 PRO B N 1
ATOM 1687 C CA . PRO B 1 16 ? 18.591 19.642 22.792 1.00 18.81 11 PRO B CA 1
ATOM 1688 C C . PRO B 1 16 ? 18.970 20.908 23.540 1.00 18.68 11 PRO B C 1
ATOM 1689 O O . PRO B 1 16 ? 20.063 21.453 23.371 1.00 19.20 11 PRO B O 1
ATOM 1700 N N . LYS B 1 17 ? 18.061 21.349 24.405 1.00 16.42 12 LYS B N 1
ATOM 1701 C CA . LYS B 1 17 ? 18.264 22.544 25.206 1.00 17.17 12 LYS B CA 1
ATOM 1702 C C . LYS B 1 17 ? 18.783 22.236 26.604 1.00 19.21 12 LYS B C 1
ATOM 1703 O O . LYS B 1 17 ? 18.848 23.140 27.440 1.00 21.51 12 LYS B O 1
ATOM 1722 N N . ASN B 1 18 ? 19.167 20.992 26.873 1.00 17.92 13 ASN B N 1
ATOM 1723 C CA . ASN B 1 18 ? 19.620 20.586 28.198 1.00 20.34 13 ASN B CA 1
ATOM 1724 C C . ASN B 1 18 ? 21.014 19.969 28.160 1.00 20.64 13 ASN B C 1
ATOM 1725 O O . ASN B 1 18 ? 21.347 19.128 28.998 1.00 23.42 13 ASN B O 1
ATOM 1736 N N . LEU B 1 19 ? 21.853 20.386 27.215 1.00 20.78 14 LEU B N 1
ATOM 1737 C CA . LEU B 1 19 ? 23.153 19.748 27.041 1.00 20.06 14 LEU B CA 1
ATOM 1738 C C . LEU B 1 19 ? 24.106 20.208 28.138 1.00 23.77 14 LEU B C 1
ATOM 1739 O O . LEU B 1 19 ? 24.341 21.406 28.304 1.00 26.33 14 LEU B O 1
ATOM 1755 N N . THR B 1 20 ? 24.649 19.254 28.884 1.00 23.92 15 THR B N 1
ATOM 1756 C CA . TH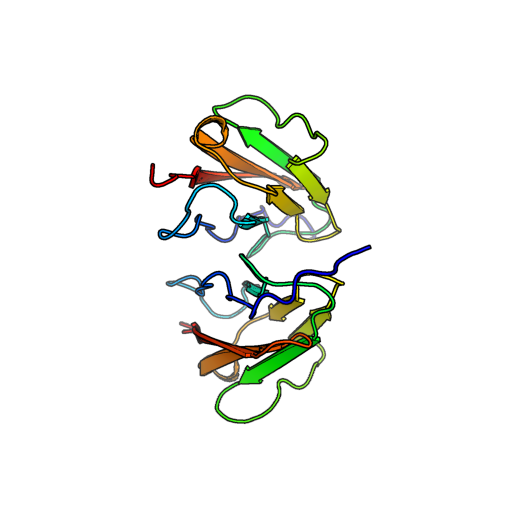R B 1 20 ? 25.681 19.487 29.875 1.00 23.69 15 THR B CA 1
ATOM 1757 C C . THR B 1 20 ? 26.938 18.737 29.458 1.00 22.22 15 THR B C 1
ATOM 1758 O O . THR B 1 20 ? 26.882 17.741 28.731 1.00 20.91 15 THR B O 1
ATOM 1769 N N . THR B 1 21 ? 28.076 19.225 29.933 1.00 23.94 16 THR B N 1
ATOM 1770 C CA . THR B 1 21 ? 29.352 18.600 29.613 1.00 26.90 16 THR B CA 1
ATOM 1771 C C . THR B 1 21 ? 29.324 17.118 29.960 1.00 23.98 16 THR B C 1
ATOM 1772 O O . THR B 1 21 ? 28.983 16.733 31.083 1.00 26.61 16 THR B O 1
ATOM 1783 N N . GLY B 1 22 ? 29.672 16.288 28.980 1.00 23.30 17 GLY B N 1
ATOM 1784 C CA . GLY B 1 22 ? 29.727 14.861 29.146 1.00 21.97 17 GLY B CA 1
ATOM 1785 C C . GLY B 1 22 ? 28.583 14.103 28.511 1.00 21.16 17 GLY B C 1
ATOM 1786 O O . GLY B 1 22 ? 28.692 12.884 28.340 1.00 24.50 17 GLY B O 1
ATOM 1790 N N . LYS B 1 23 ? 27.490 14.778 28.177 1.00 20.15 18 LYS B N 1
ATOM 1791 C CA . LYS B 1 23 ? 26.363 14.096 27.562 1.00 18.78 18 LYS B CA 1
ATOM 1792 C C . LYS B 1 23 ? 26.708 13.646 26.147 1.00 19.78 18 LYS B C 1
ATOM 1793 O O . LYS B 1 23 ? 27.528 14.253 25.457 1.00 21.71 18 LYS B O 1
ATOM 1812 N N . THR B 1 24 ? 26.079 12.555 25.727 1.00 19.18 19 THR B N 1
ATOM 1813 C CA . THR B 1 24 ? 26.028 12.195 24.319 1.00 18.30 19 THR B CA 1
ATOM 1814 C C . THR B 1 24 ? 24.904 12.973 23.645 1.00 16.75 19 THR B C 1
ATOM 1815 O O . THR B 1 24 ? 23.828 13.150 24.216 1.00 18.25 19 THR B O 1
ATOM 1826 N N . VAL B 1 25 ? 25.146 13.441 22.425 1.00 15.40 20 VAL B N 1
ATOM 1827 C CA . VAL B 1 25 ? 24.121 14.128 21.655 1.00 16.05 20 VAL B CA 1
ATOM 1828 C C . VAL B 1 25 ? 24.121 13.568 20.240 1.00 15.90 20 VAL B C 1
ATOM 1829 O O . VAL B 1 25 ? 25.183 13.351 19.644 1.00 18.26 20 VAL B O 1
ATOM 1842 N N . LYS B 1 26 ? 22.927 13.305 19.723 1.00 17.22 21 LYS B N 1
ATOM 1843 C CA . LYS B 1 26 ? 22.734 12.851 18.354 1.00 15.70 21 LYS B CA 1
ATOM 1844 C C . LYS B 1 26 ? 21.704 13.733 17.665 1.00 15.36 21 LYS B C 1
ATOM 1845 O O . LYS B 1 26 ? 20.678 14.084 18.254 1.00 18.91 21 LYS B O 1
ATOM 1864 N N . VAL B 1 27 ? 21.966 14.074 16.409 1.00 14.55 22 VAL B N 1
ATOM 1865 C CA . VAL B 1 27 ? 20.975 14.713 15.554 1.00 14.06 22 VAL B CA 1
ATOM 1866 C C . VAL B 1 27 ? 21.012 13.999 14.216 1.00 14.99 22 VAL B C 1
ATOM 1867 O O . VAL B 1 27 ? 22.065 13.524 13.775 1.00 15.64 22 VAL B O 1
ATOM 1880 N N . ILE B 1 28 ? 19.848 13.882 13.587 1.00 15.62 23 ILE B N 1
ATOM 1881 C CA . ILE B 1 28 ? 19.760 13.303 12.254 1.00 14.03 23 ILE B CA 1
ATOM 1882 C C . ILE B 1 28 ? 19.291 14.366 11.274 1.00 16.22 23 ILE B C 1
ATOM 1883 O O . ILE B 1 28 ? 18.422 15.190 11.583 1.00 16.71 23 ILE B O 1
ATOM 1899 N N . CYS B 1 29 ? 19.877 14.331 10.085 1.00 15.21 24 CYS B N 1
ATOM 1900 C CA . CYS B 1 29 ? 19.433 15.097 8.939 1.00 15.90 24 CYS B CA 1
ATOM 1901 C C . CYS B 1 29 ? 18.727 14.146 7.989 1.00 15.46 24 CYS B C 1
ATOM 1902 O O . CYS B 1 29 ? 19.269 13.086 7.658 1.00 16.24 24 CYS B O 1
ATOM 1909 N N . ASN B 1 30 ? 17.505 14.487 7.595 1.00 17.64 25 ASN B N 1
ATOM 1910 C CA . ASN B 1 30 ? 16.788 13.645 6.653 1.00 15.01 25 ASN B CA 1
ATOM 1911 C C . ASN B 1 30 ? 15.863 14.496 5.804 1.00 15.11 25 ASN B C 1
ATOM 1912 O O . ASN B 1 30 ? 15.465 15.590 6.222 1.00 17.46 25 ASN B O 1
ATOM 1923 N N . PRO B 1 31 ? 15.529 14.044 4.605 1.00 14.53 26 PRO B N 1
ATOM 1924 C CA . PRO B 1 31 ? 14.535 14.763 3.803 1.00 19.04 26 PRO B CA 1
ATOM 1925 C C . PRO B 1 31 ? 13.114 14.513 4.279 1.00 17.46 26 PRO B C 1
ATOM 1926 O O . PRO B 1 31 ? 12.766 13.417 4.722 1.00 19.86 26 PRO B O 1
ATOM 1937 N N . SER B 1 32 ? 12.298 15.559 4.203 1.00 17.23 27 SER B N 1
ATOM 1938 C CA . SER B 1 32 ? 10.852 15.404 4.243 1.00 16.73 27 SER B CA 1
ATOM 1939 C C . SER B 1 32 ? 10.270 15.184 2.855 1.00 21.12 27 SER B C 1
ATOM 1940 O O . SER B 1 32 ? 9.159 14.650 2.739 1.00 23.33 27 SER B O 1
ATOM 1948 N N . GLU B 1 33 ? 10.999 15.590 1.813 1.00 20.18 28 GLU B N 1
ATOM 1949 C CA . GLU B 1 33 ? 10.636 15.352 0.423 1.00 23.40 28 GLU B CA 1
ATOM 1950 C C . GLU B 1 33 ? 11.913 15.379 -0.403 1.00 21.60 28 GLU B C 1
ATOM 1951 O O . GLU B 1 33 ? 12.966 15.824 0.058 1.00 20.68 28 GLU B O 1
ATOM 1963 N N . GLY B 1 34 ? 11.811 14.868 -1.621 1.00 21.35 29 GLY B N 1
ATOM 1964 C CA . GLY B 1 34 ? 12.933 14.813 -2.542 1.00 20.61 29 GLY B CA 1
ATOM 1965 C C . GLY B 1 34 ? 13.132 13.407 -3.070 1.00 18.96 29 GLY B C 1
ATOM 1966 O O . GLY B 1 34 ? 12.777 12.417 -2.426 1.00 21.45 29 GLY B O 1
ATOM 1970 N N . SER B 1 35 ? 13.715 13.317 -4.261 1.00 20.48 30 SER B N 1
ATOM 1971 C CA . SER B 1 35 ? 13.942 12.039 -4.913 1.00 19.64 30 SER B CA 1
ATOM 1972 C C . SER B 1 35 ? 15.268 11.423 -4.487 1.00 20.79 30 SER B C 1
ATOM 1973 O O . SER B 1 35 ? 16.292 12.115 -4.386 1.00 20.00 30 SER B O 1
ATOM 1981 N N . LEU B 1 36 ? 15.237 10.110 -4.252 1.00 19.46 31 LEU B N 1
ATOM 1982 C CA . LEU B 1 36 ? 16.454 9.342 -4.067 1.00 19.65 31 LEU B CA 1
ATOM 1983 C C . LEU B 1 36 ? 17.223 9.249 -5.382 1.00 20.54 31 LEU B C 1
ATOM 1984 O O . LEU B 1 36 ? 16.630 9.312 -6.460 1.00 23.20 31 LEU B O 1
ATOM 2000 N N . PRO B 1 37 ? 18.548 9.056 -5.330 1.00 19.72 32 PRO B N 1
ATOM 2001 C CA . PRO B 1 37 ? 19.401 8.992 -4.135 1.00 20.29 32 PRO B CA 1
ATOM 2002 C C . PRO B 1 37 ? 19.893 10.353 -3.631 1.00 18.12 32 PRO B C 1
ATOM 2003 O O . PRO B 1 37 ? 19.943 11.331 -4.393 1.00 19.99 32 PRO B O 1
ATOM 2014 N N . PHE B 1 38 ? 20.275 10.398 -2.362 1.00 18.42 33 PHE B N 1
ATOM 2015 C CA . PHE B 1 38 ? 20.763 11.612 -1.730 1.00 17.25 33 PHE B CA 1
ATOM 2016 C C . PHE B 1 38 ? 22.227 11.464 -1.333 1.00 17.49 33 PHE B C 1
ATOM 2017 O O . PHE B 1 38 ? 22.714 10.366 -1.055 1.00 20.97 33 PHE B O 1
ATOM 2034 N N . THR B 1 39 ? 22.902 12.605 -1.217 1.00 19.23 34 THR B N 1
ATOM 2035 C CA . THR B 1 39 ? 24.179 12.706 -0.526 1.00 19.26 34 THR B CA 1
ATOM 2036 C C . THR B 1 39 ? 24.052 13.759 0.566 1.00 19.96 34 THR B C 1
ATOM 2037 O O . THR B 1 39 ? 23.235 14.682 0.473 1.00 19.66 34 THR B O 1
ATOM 2048 N N . PHE B 1 40 ? 24.852 13.590 1.612 1.00 18.62 35 PHE B N 1
ATOM 2049 C CA . PHE B 1 40 ? 24.791 14.417 2.804 1.00 16.48 35 PHE B CA 1
ATOM 2050 C C . PHE B 1 40 ? 26.175 14.958 3.123 1.00 20.41 35 PHE B C 1
ATOM 2051 O O . PHE B 1 40 ? 27.173 14.260 2.942 1.00 21.05 35 PHE B O 1
ATOM 2068 N N . GLU B 1 41 ? 26.227 16.186 3.647 1.00 17.87 36 GLU B N 1
ATOM 2069 C CA . GLU B 1 41 ? 27.456 16.770 4.160 1.00 18.01 36 GLU B CA 1
ATOM 2070 C C . GLU B 1 41 ? 27.116 17.538 5.421 1.00 19.03 36 GLU B C 1
ATOM 2071 O O . GLU B 1 41 ? 26.088 18.223 5.475 1.00 20.45 36 GLU B O 1
ATOM 2083 N N . TRP B 1 42 ? 27.971 17.418 6.432 1.00 18.81 37 TRP B N 1
ATOM 2084 C CA . TRP B 1 42 ? 27.832 18.181 7.661 1.00 18.28 37 TRP B CA 1
ATOM 2085 C C . TRP B 1 42 ? 28.905 19.258 7.737 1.00 17.67 37 TRP B C 1
ATOM 2086 O O . TRP B 1 42 ? 30.081 18.998 7.458 1.00 17.25 37 TRP B O 1
ATOM 2107 N N . LEU B 1 43 ? 28.497 20.459 8.140 1.00 19.06 38 LEU B N 1
ATOM 2108 C CA . LEU B 1 43 ? 29.418 21.561 8.362 1.00 17.94 38 LEU B CA 1
ATOM 2109 C C . LEU B 1 43 ? 29.333 22.000 9.812 1.00 18.52 38 LEU B C 1
ATOM 2110 O O . LEU B 1 43 ? 28.259 21.979 10.413 1.00 17.20 38 LEU B O 1
ATOM 2126 N N . LYS B 1 44 ? 30.466 22.423 10.362 1.00 18.87 39 LYS B N 1
ATOM 2127 C CA . LYS B 1 44 ? 30.512 23.117 11.642 1.00 16.95 39 LYS B CA 1
ATOM 2128 C C . LYS B 1 44 ? 31.044 24.518 11.377 1.00 17.88 39 LYS B C 1
ATOM 2129 O O . LYS B 1 44 ? 32.183 24.674 10.920 1.00 18.02 39 LYS B O 1
ATOM 2148 N N . ASP B 1 45 ? 30.216 25.531 11.637 1.00 18.79 40 ASP B N 1
ATOM 2149 C CA . ASP B 1 45 ? 30.607 26.922 11.429 1.00 20.38 40 ASP B CA 1
ATOM 2150 C C . ASP B 1 45 ? 31.158 27.126 10.022 1.00 21.58 40 ASP B C 1
ATOM 2151 O O . ASP B 1 45 ? 32.142 27.840 9.803 1.00 22.76 40 ASP B O 1
ATOM 2160 N N . GLY B 1 46 ? 30.510 26.493 9.054 1.00 21.40 41 GLY B N 1
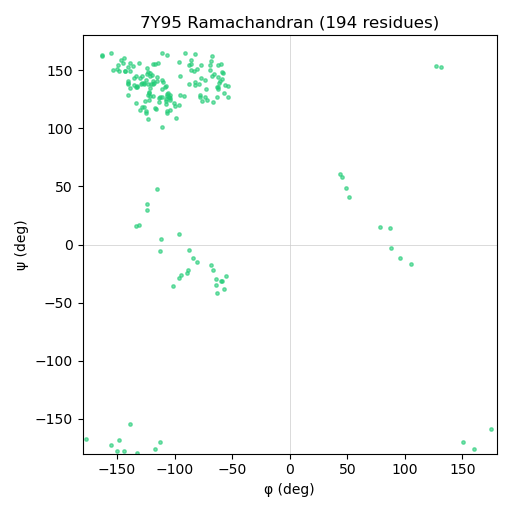ATOM 2161 C CA . GLY B 1 46 ? 30.848 26.691 7.659 1.00 21.56 41 GLY B CA 1
ATOM 2162 C C . GLY B 1 46 ? 31.932 25.800 7.087 1.00 21.16 41 GLY B C 1
ATOM 2163 O O . GLY B 1 46 ? 32.221 25.907 5.892 1.00 23.20 41 GLY B O 1
ATOM 2167 N N . THR B 1 47 ? 32.544 24.937 7.889 1.00 21.13 42 THR B N 1
ATOM 2168 C CA . THR B 1 47 ? 33.612 24.054 7.442 1.00 21.50 42 THR B CA 1
ATOM 2169 C C . THR B 1 47 ? 33.190 22.611 7.672 1.00 19.63 42 THR B C 1
ATOM 2170 O O . THR B 1 47 ? 32.611 22.282 8.715 1.00 22.34 42 THR B O 1
ATOM 2181 N N . GLN B 1 48 ? 33.472 21.751 6.694 1.00 18.31 43 GLN B N 1
ATOM 2182 C CA . GLN B 1 48 ? 33.022 20.369 6.790 1.00 20.10 43 GLN B CA 1
ATOM 2183 C C . GLN B 1 48 ? 33.526 19.729 8.082 1.00 22.06 43 GLN B C 1
ATOM 2184 O O . GLN B 1 48 ? 34.687 19.903 8.477 1.00 23.51 43 GLN B O 1
ATOM 2198 N N . VAL B 1 49 ? 32.639 18.972 8.733 1.00 19.36 44 VAL B N 1
ATOM 2199 C CA . VAL B 1 49 ? 32.982 18.331 9.995 1.00 19.15 44 VAL B CA 1
ATOM 2200 C C . VAL B 1 49 ? 34.108 17.332 9.768 1.00 19.64 44 VAL B C 1
ATOM 2201 O O . VAL B 1 49 ? 34.100 16.558 8.803 1.00 20.44 44 VAL B O 1
ATOM 2214 N N . VAL B 1 50 ? 35.094 17.354 10.659 1.00 23.04 45 VAL B N 1
ATOM 2215 C CA . VAL B 1 50 ? 36.187 16.390 10.659 1.00 24.04 45 VAL B CA 1
ATOM 2216 C C . VAL B 1 50 ? 35.846 15.327 11.704 1.00 23.97 45 VAL B C 1
ATOM 2217 O O . VAL B 1 50 ? 35.886 15.632 12.908 1.00 26.32 45 VAL B O 1
ATOM 2230 N N . PRO B 1 51 ? 35.499 14.104 11.303 1.00 20.88 46 PRO B N 1
ATOM 2231 C CA . PRO B 1 51 ? 35.225 13.070 12.309 1.00 25.39 46 PRO B CA 1
ATOM 2232 C C . PRO B 1 51 ? 36.445 12.838 13.184 1.00 25.02 46 PRO B C 1
ATOM 2233 O O . PRO B 1 51 ? 37.584 13.093 12.792 1.00 27.02 46 PRO B O 1
ATOM 2244 N N . SER B 1 52 ? 36.191 12.341 14.388 1.00 23.62 47 SER B N 1
ATOM 2245 C CA . SER B 1 52 ? 37.244 12.093 15.359 1.00 25.48 47 SER B CA 1
ATOM 2246 C C . SER B 1 52 ? 36.754 11.012 16.308 1.00 27.58 47 SER B C 1
ATOM 2247 O O . SER B 1 52 ? 35.691 10.419 16.098 1.00 28.62 47 SER B O 1
ATOM 2255 N N . ALA B 1 53 ? 37.530 10.756 17.365 1.00 28.51 48 ALA B N 1
ATOM 2256 C CA . ALA B 1 53 ? 37.171 9.693 18.300 1.00 29.93 48 ALA B CA 1
ATOM 2257 C C . ALA B 1 53 ? 35.785 9.913 18.895 1.00 28.88 48 ALA B C 1
ATOM 2258 O O . ALA B 1 53 ? 35.031 8.954 19.107 1.00 31.70 48 ALA B O 1
ATOM 2265 N N . HIS B 1 54 ? 35.431 11.166 19.182 1.00 28.72 49 HIS B N 1
ATOM 2266 C CA . HIS B 1 54 ? 34.178 11.471 19.860 1.00 30.30 49 HIS B CA 1
ATOM 2267 C C . HIS B 1 54 ? 33.175 12.189 18.972 1.00 25.18 49 HIS B C 1
ATOM 2268 O O . HIS B 1 54 ? 32.114 12.580 19.458 1.00 25.58 49 HIS B O 1
ATOM 2281 N N . VAL B 1 55 ? 33.476 12.381 17.693 1.00 24.74 50 VAL B N 1
ATOM 2282 C CA . VAL B 1 55 ? 32.552 13.007 16.754 1.00 23.55 50 VAL B CA 1
ATOM 2283 C C . VAL B 1 55 ? 32.431 12.089 15.550 1.00 24.63 50 VAL B C 1
ATOM 2284 O O . VAL B 1 55 ? 33.422 11.838 14.852 1.00 24.66 50 VAL B O 1
ATOM 2297 N N . ALA B 1 56 ? 31.223 11.593 15.303 1.00 23.54 51 ALA B N 1
ATOM 2298 C CA . ALA B 1 56 ? 30.977 10.628 14.244 1.00 24.81 51 ALA B CA 1
ATOM 2299 C C . ALA B 1 56 ? 29.920 11.147 13.280 1.00 20.87 51 ALA B C 1
ATOM 2300 O O . ALA B 1 56 ? 28.917 11.737 13.689 1.00 20.41 51 ALA B O 1
ATOM 2307 N N . VAL B 1 57 ? 30.162 10.939 11.995 1.00 22.87 52 VAL B N 1
ATOM 2308 C CA . VAL B 1 57 ? 29.178 11.176 10.953 1.00 21.65 52 VAL B CA 1
ATOM 2309 C C . VAL B 1 57 ? 28.900 9.828 10.312 1.00 21.48 52 VAL B C 1
ATOM 2310 O O . VAL B 1 57 ? 29.807 9.199 9.752 1.00 24.25 52 VAL B O 1
ATOM 2323 N N . LYS B 1 58 ? 27.661 9.369 10.409 1.00 19.94 53 LYS B N 1
ATOM 2324 C CA . LYS B 1 58 ? 27.264 8.084 9.844 1.00 21.55 53 LYS B CA 1
ATOM 2325 C C . LYS B 1 58 ? 26.114 8.344 8.882 1.00 22.26 53 LYS B C 1
ATOM 2326 O O . LYS B 1 58 ? 24.993 8.647 9.303 1.00 21.16 53 LYS B O 1
ATOM 2345 N N . THR B 1 59 ? 26.391 8.222 7.594 1.00 22.93 54 THR B N 1
ATOM 2346 C CA . THR B 1 59 ? 25.434 8.558 6.555 1.00 22.81 54 THR B CA 1
ATOM 2347 C C . THR B 1 59 ? 24.845 7.287 5.970 1.00 23.25 54 THR B C 1
ATOM 2348 O O . THR B 1 59 ? 25.581 6.374 5.589 1.00 26.63 54 THR B O 1
ATOM 2359 N N . HIS B 1 60 ? 23.525 7.234 5.916 1.00 23.54 55 HIS B N 1
ATOM 2360 C CA . HIS B 1 60 ? 22.782 6.119 5.368 1.00 21.91 55 HIS B CA 1
ATOM 2361 C C . HIS B 1 60 ? 22.068 6.566 4.098 1.00 19.78 55 HIS B C 1
ATOM 2362 O O . HIS B 1 60 ? 22.293 7.670 3.579 1.00 20.34 55 HIS B O 1
ATOM 2375 N N . GLU B 1 61 ? 21.186 5.703 3.595 1.00 22.67 56 GLU B N 1
ATOM 2376 C CA . GLU B 1 61 ? 20.555 5.972 2.306 1.00 25.02 56 GLU B CA 1
ATOM 2377 C C . GLU B 1 61 ? 19.696 7.234 2.349 1.00 22.24 56 GLU B C 1
ATOM 2378 O O . GLU B 1 61 ? 19.734 8.053 1.423 1.00 25.88 56 GLU B O 1
ATOM 2390 N N . ASP B 1 62 ? 18.943 7.428 3.430 1.00 19.37 57 ASP B N 1
ATOM 2391 C CA . ASP B 1 62 ? 17.947 8.492 3.480 1.00 20.55 57 ASP B CA 1
ATOM 2392 C C . ASP B 1 62 ? 18.056 9.322 4.753 1.00 20.58 57 ASP B C 1
ATOM 2393 O O . ASP B 1 62 ? 17.118 10.052 5.094 1.00 18.95 57 ASP B O 1
ATOM 2402 N N . TYR B 1 63 ? 19.181 9.241 5.456 1.00 18.67 58 TYR B N 1
ATOM 2403 C CA . TYR B 1 63 ? 19.430 10.128 6.581 1.00 17.79 58 TYR B CA 1
ATOM 2404 C C . TYR B 1 63 ? 20.912 10.095 6.902 1.00 17.33 58 TYR B C 1
ATOM 2405 O O . TYR B 1 63 ? 21.632 9.175 6.504 1.00 17.94 58 TYR B O 1
ATOM 2423 N N . SER B 1 64 ? 21.353 11.102 7.647 1.00 18.29 59 SER B N 1
ATOM 2424 C CA . SER B 1 64 ? 22.722 11.158 8.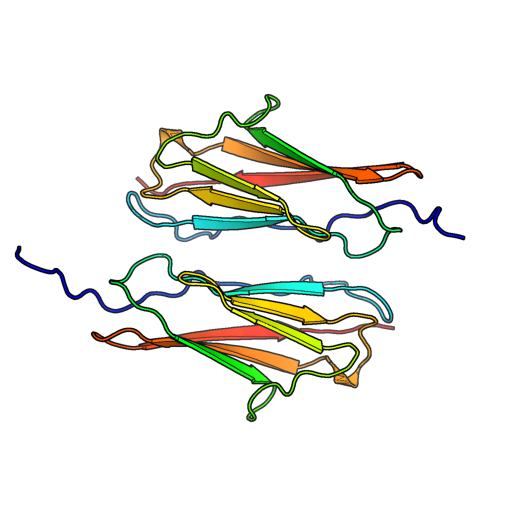130 1.00 17.49 59 SER B CA 1
ATOM 2425 C C . SER B 1 64 ? 22.702 11.496 9.611 1.00 16.91 59 SER B C 1
ATOM 2426 O O . SER B 1 64 ? 21.949 12.368 10.054 1.00 18.52 59 SER B O 1
ATOM 2434 N N . LEU B 1 65 ? 23.531 10.795 10.370 1.00 16.71 60 LEU B N 1
ATOM 2435 C CA . LEU B 1 65 ? 23.584 10.931 11.816 1.00 16.07 60 LEU B CA 1
ATOM 2436 C C . LEU B 1 65 ? 24.860 11.656 12.220 1.00 17.80 60 LEU B C 1
ATOM 2437 O O . LEU B 1 65 ? 25.962 11.232 11.858 1.00 19.56 60 LEU B O 1
ATOM 2453 N N . LEU B 1 66 ? 24.709 12.740 12.973 1.00 15.77 61 LEU B N 1
ATOM 2454 C CA . LEU B 1 66 ? 25.821 13.385 13.655 1.00 16.00 61 LEU B CA 1
ATOM 2455 C C . LEU B 1 66 ? 25.773 12.947 15.111 1.00 17.20 61 LEU B C 1
ATOM 2456 O O . LEU B 1 66 ? 24.756 13.144 15.783 1.00 17.74 61 LEU B O 1
ATOM 2472 N N . ASN B 1 67 ? 26.854 12.334 15.583 1.00 15.43 62 ASN B N 1
ATOM 2473 C CA . ASN B 1 67 ? 26.965 11.895 16.963 1.00 15.22 62 ASN B CA 1
ATOM 2474 C C . ASN B 1 67 ? 28.179 12.528 17.626 1.00 16.87 62 ASN B C 1
ATOM 2475 O O . ASN B 1 67 ? 29.291 12.481 17.085 1.00 18.61 62 ASN B O 1
ATOM 2486 N N . ILE B 1 68 ? 27.967 13.103 18.805 1.00 17.76 63 ILE B N 1
ATOM 2487 C CA . ILE B 1 68 ? 29.043 13.663 19.609 1.00 19.43 63 ILE B CA 1
ATOM 2488 C C . ILE B 1 68 ? 28.975 13.013 20.980 1.00 18.80 63 ILE B C 1
ATOM 2489 O O . ILE B 1 68 ? 27.978 13.171 21.697 1.00 20.40 63 ILE B O 1
ATOM 2505 N N . ASP B 1 69 ? 30.002 12.251 21.326 1.00 19.66 64 ASP B N 1
ATOM 2506 C CA . ASP B 1 69 ? 30.150 11.711 22.665 1.00 22.71 64 ASP B CA 1
ATOM 2507 C C . ASP B 1 69 ? 30.837 12.743 23.550 1.00 25.09 64 ASP B C 1
ATOM 2508 O O . ASP B 1 69 ? 31.644 13.552 23.081 1.00 29.06 64 ASP B O 1
ATOM 2517 N N . SER B 1 70 ? 30.512 12.703 24.835 1.00 27.44 65 SER B N 1
ATOM 2518 C CA . SER B 1 70 ? 31.104 13.581 25.840 1.00 27.97 65 SER B CA 1
ATOM 2519 C C . SER B 1 70 ? 31.196 15.015 25.327 1.00 24.85 65 SER B C 1
ATOM 2520 O O . SER B 1 70 ? 32.271 15.600 25.208 1.00 24.81 65 SER B O 1
ATOM 2528 N N . VAL B 1 71 ? 30.030 15.580 25.016 1.00 22.95 66 VAL B N 1
ATOM 2529 C CA . VAL B 1 71 ? 29.995 16.932 24.482 1.00 21.74 66 VAL B CA 1
ATOM 2530 C C . VAL B 1 71 ? 30.637 17.898 25.472 1.00 23.93 66 VAL B C 1
ATOM 2531 O O . VAL B 1 71 ? 30.587 17.704 26.695 1.00 25.90 66 VAL B O 1
ATOM 2544 N N . GLY B 1 72 ? 31.261 18.949 24.932 1.00 25.60 67 GLY B N 1
ATOM 2545 C CA . GLY B 1 72 ? 31.875 19.978 25.745 1.00 27.90 67 GLY B CA 1
ATOM 2546 C C . GLY B 1 72 ? 31.717 21.334 25.090 1.00 27.79 67 GLY B C 1
ATOM 2547 O O . GLY B 1 72 ? 31.111 21.457 24.025 1.00 27.18 67 GLY B O 1
ATOM 2551 N N . TRP B 1 73 ? 32.286 22.353 25.741 1.00 26.82 68 TRP B N 1
ATOM 2552 C CA . TRP B 1 73 ? 32.148 23.708 25.216 1.00 28.19 68 TRP B CA 1
ATOM 2553 C C . TRP B 1 73 ? 32.736 23.830 23.816 1.00 28.53 68 TRP B C 1
ATOM 2554 O O . TRP B 1 73 ? 32.240 24.615 23.000 1.00 27.81 68 TRP B O 1
ATOM 2575 N N . GLU B 1 74 ? 33.781 23.060 23.510 1.00 28.18 69 GLU B N 1
ATOM 2576 C CA . GLU B 1 74 ? 34.406 23.175 22.196 1.00 27.40 69 GLU B CA 1
ATOM 2577 C C . GLU B 1 74 ? 33.509 22.666 21.079 1.00 24.35 69 GLU B C 1
ATOM 2578 O O . GLU B 1 74 ? 33.761 22.979 19.910 1.00 26.41 69 GLU B O 1
ATOM 2590 N N . ASP B 1 75 ? 32.480 21.885 21.404 1.00 24.16 70 ASP B N 1
ATOM 2591 C CA . ASP B 1 75 ? 31.536 21.417 20.400 1.00 23.76 70 ASP B CA 1
ATOM 2592 C C . ASP B 1 75 ? 30.437 22.427 20.103 1.00 23.14 70 ASP B C 1
ATOM 2593 O O . ASP B 1 75 ? 29.699 22.244 19.128 1.00 24.76 70 ASP B O 1
ATOM 2602 N N . ALA B 1 76 ? 30.303 23.473 20.915 1.00 23.11 71 ALA B N 1
ATOM 2603 C CA . ALA B 1 76 ? 29.305 24.495 20.647 1.00 22.50 71 ALA B CA 1
ATOM 2604 C C . ALA B 1 76 ? 29.586 25.148 19.301 1.00 23.00 71 ALA B C 1
ATOM 2605 O O . ALA B 1 76 ? 30.741 25.393 18.938 1.00 23.92 71 ALA B O 1
ATOM 2612 N N . GLY B 1 77 ? 28.527 25.421 18.559 1.00 20.14 72 GLY B N 1
ATOM 2613 C CA . GLY B 1 77 ? 28.663 26.014 17.247 1.00 19.74 72 GLY B CA 1
ATOM 2614 C C . GLY B 1 77 ? 27.414 25.787 16.425 1.00 17.56 72 GLY B C 1
ATOM 2615 O O . GLY B 1 77 ? 26.421 25.223 16.892 1.00 18.47 72 GLY B O 1
ATOM 2619 N N . ASN B 1 78 ? 27.497 26.228 15.171 1.00 18.35 73 ASN B N 1
ATOM 2620 C CA . ASN B 1 78 ? 26.393 26.131 14.231 1.00 18.69 73 ASN B CA 1
ATOM 2621 C C . ASN B 1 78 ? 26.681 24.997 13.265 1.00 18.53 73 ASN B C 1
ATOM 2622 O O . ASN B 1 78 ? 27.640 25.067 12.493 1.00 22.67 73 ASN B O 1
ATOM 2633 N N . TYR B 1 79 ? 25.850 23.967 13.296 1.00 16.86 74 TYR B N 1
ATOM 2634 C CA . TYR B 1 79 ? 26.032 22.787 12.467 1.00 16.61 74 TYR B CA 1
ATOM 2635 C C . TYR B 1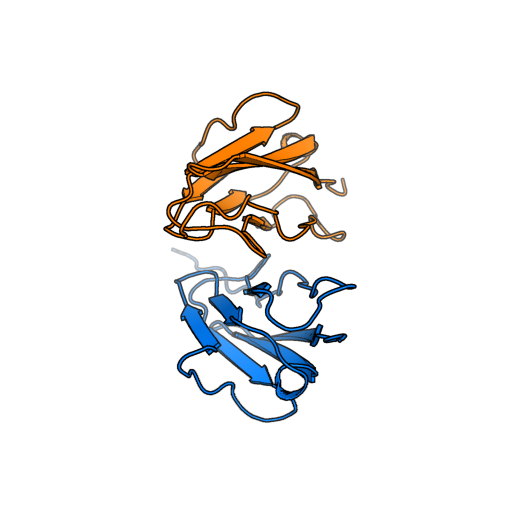 79 ? 25.025 22.804 11.328 1.00 17.21 74 TYR B C 1
ATOM 2636 O O . TYR B 1 79 ? 23.818 22.951 11.554 1.00 17.38 74 TYR B O 1
ATOM 2654 N N . SER B 1 80 ? 25.528 22.670 10.113 1.00 15.04 75 SER B N 1
ATOM 2655 C CA . SER B 1 80 ? 24.697 22.639 8.926 1.00 14.04 75 SER B CA 1
ATOM 2656 C C . SER B 1 80 ? 24.704 21.242 8.332 1.00 15.86 75 SER B C 1
ATOM 2657 O O . SER B 1 80 ? 25.748 20.580 8.277 1.00 20.35 75 SER B O 1
ATOM 2665 N N . CYS B 1 81 ? 23.542 20.795 7.876 1.00 16.79 76 CYS B N 1
ATOM 2666 C CA . CYS B 1 81 ? 23.452 19.634 7.007 1.00 16.79 76 CYS B CA 1
ATOM 2667 C C . CYS B 1 81 ? 23.131 20.131 5.607 1.00 16.46 76 CYS B C 1
ATOM 2668 O O . CYS B 1 81 ? 22.204 20.929 5.431 1.00 16.89 76 CYS B O 1
ATOM 2675 N N . VAL B 1 82 ? 23.910 19.671 4.627 1.00 17.41 77 VAL B N 1
ATOM 2676 C CA . VAL B 1 82 ? 23.682 19.942 3.214 1.00 17.64 77 VAL B CA 1
ATOM 2677 C C . VAL B 1 82 ? 23.169 18.655 2.591 1.00 16.98 77 VAL B C 1
ATOM 2678 O O . VAL B 1 82 ? 23.847 17.620 2.641 1.00 19.65 77 VAL B O 1
ATOM 2691 N N . LEU B 1 83 ? 21.973 18.717 2.019 1.00 17.03 78 LEU B N 1
ATOM 2692 C CA . LEU B 1 83 ? 21.322 17.568 1.408 1.00 16.36 78 LEU B CA 1
ATOM 2693 C C . LEU B 1 83 ? 21.225 17.801 -0.091 1.00 17.72 78 LEU B C 1
ATOM 2694 O O . LEU B 1 83 ? 20.621 18.784 -0.531 1.00 17.96 78 LEU B O 1
ATOM 2710 N N . ASN B 1 84 ? 21.787 16.882 -0.865 1.00 18.54 79 ASN B N 1
ATOM 2711 C CA . ASN B 1 84 ? 21.882 16.989 -2.307 1.00 19.13 79 ASN B CA 1
ATOM 2712 C C . ASN B 1 84 ? 21.195 15.831 -2.992 1.00 18.03 79 ASN B C 1
ATOM 2713 O O . ASN B 1 84 ? 21.239 14.709 -2.491 1.00 20.19 79 ASN B O 1
ATOM 2724 N N . ASN B 1 85 ? 20.630 16.084 -4.172 1.00 18.76 80 ASN B N 1
ATOM 2725 C CA . ASN B 1 85 ? 20.243 15.010 -5.078 1.00 21.08 80 ASN B CA 1
ATOM 2726 C C . ASN B 1 85 ? 20.363 15.542 -6.501 1.00 22.86 80 ASN B C 1
ATOM 2727 O O . ASN B 1 85 ? 20.799 16.676 -6.715 1.00 26.76 80 ASN B O 1
ATOM 2738 N N . SER B 1 86 ? 20.001 14.704 -7.478 1.00 24.06 81 SER B N 1
ATOM 2739 C CA . SER B 1 86 ? 20.164 15.078 -8.878 1.00 31.17 81 SER B CA 1
ATOM 2740 C C . SER B 1 86 ? 19.466 16.391 -9.205 1.00 30.95 81 SER B C 1
ATOM 2741 O O . SER B 1 86 ? 19.881 17.103 -10.133 1.00 33.51 81 SER B O 1
ATOM 2749 N N . ALA B 1 87 ? 18.416 16.730 -8.460 1.00 31.05 82 ALA B N 1
ATOM 2750 C CA . ALA B 1 87 ? 17.576 17.865 -8.808 1.00 30.62 82 ALA B CA 1
ATOM 2751 C C . ALA B 1 87 ? 17.972 19.155 -8.110 1.00 30.61 82 ALA B C 1
ATOM 2752 O O . ALA B 1 87 ? 17.689 20.234 -8.639 1.00 30.98 82 ALA B O 1
ATOM 2759 N N . GLY B 1 88 ? 18.608 19.091 -6.949 1.00 27.81 83 GLY B N 1
ATOM 2760 C CA . GLY B 1 88 ? 18.940 20.317 -6.246 1.00 26.41 83 GLY B CA 1
ATOM 2761 C C . GLY B 1 88 ? 19.554 20.071 -4.888 1.00 23.49 83 GLY B C 1
ATOM 2762 O O . GLY B 1 88 ? 20.077 18.992 -4.608 1.00 25.21 83 GLY B O 1
ATOM 2766 N N . SER B 1 89 ? 19.464 21.092 -4.038 1.00 23.32 84 SER B N 1
ATOM 2767 C CA . SER B 1 89 ? 20.190 21.123 -2.777 1.00 21.95 84 SER B CA 1
ATOM 2768 C C . SER B 1 89 ? 19.373 21.885 -1.744 1.00 21.95 84 SER B C 1
ATOM 2769 O O . SER B 1 89 ? 18.603 22.786 -2.085 1.00 23.11 84 SER B O 1
ATOM 2777 N N . ASP B 1 90 ? 19.530 21.491 -0.481 1.00 20.30 85 ASP B N 1
ATOM 2778 C CA . ASP B 1 90 ? 18.962 22.213 0.645 1.00 16.94 85 ASP B CA 1
ATOM 2779 C C . ASP B 1 90 ? 19.946 22.160 1.803 1.00 15.64 85 ASP B C 1
ATOM 2780 O O . ASP B 1 90 ? 20.702 21.198 1.953 1.00 17.99 85 ASP B O 1
ATOM 2789 N N . THR B 1 91 ? 19.939 23.206 2.618 1.00 17.08 86 THR B N 1
ATOM 2790 C CA . THR B 1 91 ? 20.778 23.271 3.803 1.00 19.78 86 THR B CA 1
ATOM 2791 C C . THR B 1 91 ? 19.944 23.723 4.991 1.00 17.31 86 THR B C 1
ATOM 2792 O O . THR B 1 91 ? 19.141 24.655 4.883 1.00 20.90 86 THR B O 1
ATOM 2803 N N . HIS B 1 92 ? 20.131 23.050 6.121 1.00 15.49 87 HIS B N 1
ATOM 2804 C CA . HIS B 1 92 ? 19.539 23.455 7.383 1.00 16.37 87 HIS B CA 1
ATOM 2805 C C . HIS B 1 92 ? 20.641 23.573 8.423 1.00 17.99 87 HIS B C 1
ATOM 2806 O O . HIS B 1 92 ? 21.542 22.725 8.483 1.00 17.97 87 HIS B O 1
ATOM 2819 N N . THR B 1 93 ? 20.553 24.621 9.249 1.00 16.80 88 THR B N 1
ATOM 2820 C CA . THR B 1 93 ? 21.556 24.903 10.264 1.00 17.64 88 THR B CA 1
ATOM 2821 C C . THR B 1 93 ? 20.893 25.046 11.625 1.00 14.67 88 THR B C 1
ATOM 2822 O O . THR B 1 93 ? 19.827 25.654 11.756 1.00 18.13 88 THR B O 1
ATOM 2833 N N . ALA B 1 94 ? 21.531 24.472 12.637 1.00 16.00 89 ALA B N 1
ATOM 2834 C CA . ALA B 1 94 ? 21.040 24.537 14.002 1.00 19.26 89 ALA B CA 1
ATOM 2835 C C . ALA B 1 94 ? 22.209 24.778 14.942 1.00 17.35 89 ALA B C 1
ATOM 2836 O O . ALA B 1 94 ? 23.333 24.336 14.691 1.00 17.45 89 ALA B O 1
ATOM 2843 N N . THR B 1 95 ? 21.927 25.464 16.040 1.00 16.55 90 THR B N 1
ATOM 2844 C CA . THR B 1 95 ? 22.947 25.840 17.004 1.00 18.22 90 THR B CA 1
ATOM 2845 C C . THR B 1 95 ? 23.003 24.822 18.129 1.00 18.69 90 THR B C 1
ATOM 2846 O O . THR B 1 95 ? 21.976 24.504 18.732 1.00 22.51 90 THR B O 1
ATOM 2857 N N . LEU B 1 96 ? 24.203 24.321 18.404 1.00 19.36 91 LEU B N 1
ATOM 2858 C CA . LEU B 1 96 ? 24.482 23.480 19.559 1.00 20.66 91 LEU B CA 1
ATOM 2859 C C . LEU B 1 96 ? 25.032 24.380 20.654 1.00 21.41 91 LEU B C 1
ATOM 2860 O O . LEU B 1 96 ? 26.072 25.022 20.461 1.00 20.55 91 LEU B O 1
ATOM 2876 N N . SER B 1 97 ? 24.337 24.413 21.797 1.00 21.97 92 SER B N 1
ATOM 2877 C CA . SER B 1 97 ? 24.734 25.171 22.976 1.00 24.22 92 SER B CA 1
ATOM 2878 C C . SER B 1 97 ? 24.956 24.195 24.119 1.00 21.49 92 SER B C 1
ATOM 2879 O O . SER B 1 97 ? 24.210 23.218 24.266 1.00 19.19 92 SER B O 1
ATOM 2887 N N . VAL B 1 98 ? 25.986 24.455 24.922 1.00 22.61 93 VAL B N 1
ATOM 2888 C CA . VAL B 1 98 ? 26.331 23.610 26.059 1.00 24.50 93 VAL B CA 1
ATOM 2889 C C . VAL B 1 98 ? 26.337 24.470 27.314 1.00 24.35 93 VAL B C 1
ATOM 2890 O O . VAL B 1 98 ? 26.981 25.528 27.345 1.00 28.84 93 VAL B O 1
ATOM 2903 N N . PHE B 1 99 ? 25.622 24.012 28.343 1.00 23.18 94 PHE B N 1
ATOM 2904 C CA . PHE B 1 99 ? 25.655 24.677 29.636 1.00 24.99 94 PHE B CA 1
ATOM 2905 C C . PHE B 1 99 ? 26.978 24.387 30.330 1.00 33.08 94 PHE B C 1
ATOM 2906 O O . PHE B 1 99 ? 27.366 23.225 30.487 1.00 35.33 94 PHE B O 1
ATOM 2923 N N . ALA B 1 100 ? 27.667 25.441 30.750 1.00 40.04 95 ALA B N 1
ATOM 2924 C CA . ALA B 1 100 ? 28.874 25.294 31.557 1.00 46.88 95 ALA B CA 1
ATOM 2925 C C . ALA B 1 100 ? 28.859 26.335 32.678 1.00 47.94 95 ALA B C 1
ATOM 2926 O O . ALA B 1 100 ? 27.860 27.036 32.882 1.00 44.86 95 ALA B O 1
#

Secondary structure (DSSP, 8-state):
--------EEPP----SS-BTT--EEEEE-EEE-PSP-EEEEEETTEE----SSEEEEE-SS-EEEEE-S--GGG-EEEEEEEE-SS-EEEEEEEE--B-/---PPPEEPP----S--BTT--EEEEE-EEE-PSP-EEEEEETTEE---BTTEEEEE-SS-EEEEESS--GGG-EEEEEEEEETTEEEEEEEEE--B-

InterPro domains:
  IPR003598 Immunoglobulin subtype 2 [SM00408] (14-82)
  IPR003598 Immunoglobulin subtype 2 [SM00408] (109-176)
  IPR003598 Immunoglobulin subtype 2 [SM00408] (203-276)
  IPR003599 Immunoglobulin domain subtype [SM00409] (8-93)
  IPR003599 Immunoglobulin domain subtype [SM00409] (102-188)
  IPR003599 Immunoglobulin domain subtype [SM00409] (197-287)
  IPR003961 Fibronectin type III [PF00041] (292-381)
  IPR003961 Fibronectin type III [PF00041] (391-483)
  IPR003961 Fibronectin type III [PF00041] (501-580)
  IPR003961 Fibronectin type III [PS50853] (292-386)
  IPR003961 Fibronectin type III [PS50853] (391-489)
  IPR003961 Fibronectin type III [PS50853] (491-585)
  IPR003961 Fibronectin type III [SM00060] (290-373)
  IPR003961 Fibronectin type III [SM00060] (388-476)
  IPR003961 Fibronectin type III [SM00060] (491-572)
  IPR003961 Fibronectin type III [cd00063] (290-383)
  IPR003961 Fibronectin type III [cd00063] (391-486)
  IPR003961 Fibronectin type III [cd00063] (491-582)
  IPR007110 Immunoglobulin-like domain [PS50835] (2-91)
  IPR007110 Immunoglobulin-like domain [PS50835] (96-186)

Organism: Olivierus martensii (NCBI:txid34649)

Foldseek 3Di:
DDDDFFWWDWDAWEWDDAAEFFAKTKIKIFTPDGDDAKDKFKDWPHHTDDDDPFWDWDDDRTMIMIMGGRDDQVPFGKMKMWMGHVRYIDMYIYTDGYHD/DQQFEWDWDAWEWDPAAAFFDKTKIKIFTPDHGDAKDKFKDFQRHTDDDDPQWDWADDRTMIMTIGGRDDQVSWTKMKMWMDDPNYIDIYIYTDDYDD